Protein AF-A0A1D2N8X7-F1 (afdb_monomer_lite)

InterPro domains:
  IPR011989 Armadillo-like helical [G3DSA:1.25.10.10] (52-297)
  IPR016024 Armadillo-type fold [SSF48371] (52-279)
  IPR052607 Centrosomal protein 104 kDa-like [PTHR13371] (15-297)
  IPR059245 Centrosomal protein CEP104, TOG domain [PF21040] (41-251)

pLDDT: mean 81.41, std 21.24, range [28.88, 97.62]

Foldseek 3Di:
DDDDDDDDDDDDDDDDDDDDDDDDDDPDPPPVQCDDPVLCVLLVLLCVQVNSVLSSLCVDPDVVSVLVSLVVLLVCLVPDDPPDPPHDQLLSSLVNLLSSLLVQCPDPDPSSNLSSLVSVLCSLAVSCVVRVDDLVSSLVSCLSRVVSLLVQLLDPDPPSVVSSLVSLVSQCVHPSSLVSLNSLLVLLDFDDPPDDPSSLLSSLVSNLVCCVPPNADPDPSNNRHLLSLLNNLQSQCPHPDPSSNVSSLVSLLVSCLPPVPSNCVSDDDPVPDDPPPVSVVVSVVSSVVVVVVVVVVVVVVVVVVVVVVVPPPDDPDDDDDDD

Structure (mmCIF, N/CA/C/O backbone):
data_AF-A0A1D2N8X7-F1
#
_entry.id   AF-A0A1D2N8X7-F1
#
loop_
_atom_site.group_PDB
_atom_site.id
_atom_site.type_symbol
_atom_site.label_atom_id
_atom_site.label_alt_id
_atom_site.label_comp_id
_atom_site.label_asym_id
_atom_site.label_entity_id
_atom_site.label_seq_id
_atom_site.pdbx_PDB_ins_code
_atom_site.Cartn_x
_atom_site.Cartn_y
_atom_site.Cartn_z
_atom_site.occupancy
_atom_site.B_iso_or_equiv
_atom_site.auth_seq_id
_atom_site.auth_comp_id
_atom_site.auth_asym_id
_atom_site.auth_atom_id
_atom_site.pdbx_PDB_model_num
ATOM 1 N N . LYS A 1 1 ? 86.121 36.907 -21.418 1.00 36.47 1 LYS A N 1
ATOM 2 C CA . LYS A 1 1 ? 85.984 36.625 -22.871 1.00 36.47 1 LYS A CA 1
ATOM 3 C C . LYS A 1 1 ? 84.651 35.905 -23.095 1.00 36.47 1 LYS A C 1
ATOM 5 O O . LYS A 1 1 ? 84.422 34.929 -22.407 1.00 36.47 1 LYS A O 1
ATOM 10 N N . ARG A 1 2 ? 83.803 36.495 -23.962 1.00 34.28 2 ARG A N 1
ATOM 11 C CA . ARG A 1 2 ? 82.670 35.986 -24.789 1.00 34.28 2 ARG A CA 1
ATOM 12 C C . ARG A 1 2 ? 82.239 34.513 -24.601 1.00 34.28 2 ARG A C 1
ATOM 14 O O . ARG A 1 2 ? 83.113 33.668 -24.560 1.00 34.28 2 ARG A O 1
ATOM 21 N N . ARG A 1 3 ? 80.966 34.102 -24.672 1.00 32.84 3 ARG A N 1
ATOM 22 C CA . ARG A 1 3 ? 79.624 34.708 -24.863 1.00 32.84 3 ARG A CA 1
ATOM 23 C C . ARG A 1 3 ? 78.574 33.603 -24.530 1.00 32.84 3 ARG A C 1
ATOM 25 O O . ARG A 1 3 ? 78.971 32.444 -24.457 1.00 32.84 3 ARG A O 1
ATOM 32 N N . PRO A 1 4 ? 77.277 33.935 -24.373 1.00 52.44 4 PRO A N 1
ATOM 33 C CA . PRO A 1 4 ? 76.223 33.035 -23.883 1.00 52.44 4 PRO A CA 1
ATOM 34 C C . PRO A 1 4 ? 75.116 32.698 -24.924 1.00 52.44 4 PRO A C 1
ATOM 36 O O . PRO A 1 4 ? 75.177 33.152 -26.064 1.00 52.44 4 PRO A O 1
ATOM 39 N N . VAL A 1 5 ? 74.073 32.016 -24.413 1.00 39.69 5 VAL A N 1
ATOM 40 C CA . VAL A 1 5 ? 72.622 32.002 -24.758 1.00 39.69 5 VAL A CA 1
ATOM 41 C C . VAL A 1 5 ? 72.038 30.924 -25.714 1.00 39.69 5 VAL A C 1
ATOM 43 O O . VAL A 1 5 ? 72.467 30.760 -26.851 1.00 39.69 5 VAL A O 1
ATOM 46 N N . THR A 1 6 ? 70.920 30.337 -25.234 1.00 36.62 6 THR A N 1
ATOM 47 C CA . THR A 1 6 ? 69.566 30.144 -25.846 1.00 36.62 6 THR A CA 1
ATOM 48 C C . THR A 1 6 ? 69.054 28.736 -26.223 1.00 36.62 6 THR A C 1
ATOM 50 O O . THR A 1 6 ? 69.335 28.227 -27.295 1.00 36.62 6 THR A O 1
ATOM 53 N N . SER A 1 7 ? 68.229 28.183 -25.319 1.00 34.62 7 SER A N 1
ATOM 54 C CA . SER A 1 7 ? 66.763 27.954 -25.401 1.00 34.62 7 SER A CA 1
ATOM 55 C C . SER A 1 7 ? 66.071 27.003 -26.416 1.00 34.62 7 SER A C 1
ATOM 57 O O . SER A 1 7 ? 66.202 27.134 -27.625 1.00 34.62 7 SER A O 1
ATOM 59 N N . VAL A 1 8 ? 65.130 26.239 -25.824 1.00 38.72 8 VAL A N 1
ATOM 60 C CA . VAL A 1 8 ? 63.826 25.680 -26.282 1.00 38.72 8 VAL A CA 1
ATOM 61 C C . VAL A 1 8 ? 63.801 24.454 -27.214 1.00 38.72 8 VAL A C 1
ATOM 63 O O . VAL A 1 8 ? 64.040 24.542 -28.416 1.00 38.72 8 VAL A O 1
ATOM 66 N N . GLU A 1 9 ? 63.354 23.326 -26.644 1.00 34.94 9 GLU A N 1
ATOM 67 C CA . GLU A 1 9 ? 62.924 22.100 -27.330 1.00 34.94 9 GLU A CA 1
ATOM 68 C C . GLU A 1 9 ? 61.594 22.278 -28.079 1.00 34.94 9 GLU A C 1
ATOM 70 O O . GLU A 1 9 ? 60.643 22.887 -27.587 1.00 34.94 9 GLU A O 1
ATOM 75 N N . ARG A 1 10 ? 61.532 21.710 -29.289 1.00 32.41 10 ARG A N 1
ATOM 76 C CA . ARG A 1 10 ? 60.412 21.806 -30.229 1.00 32.41 10 ARG A CA 1
ATOM 77 C C . ARG A 1 10 ? 59.691 20.459 -30.351 1.00 32.41 10 ARG A C 1
ATOM 79 O O . ARG A 1 10 ? 60.308 19.437 -30.634 1.00 32.41 10 ARG A O 1
ATOM 86 N N . ILE A 1 11 ? 58.373 20.526 -30.190 1.00 33.47 11 ILE A N 1
ATOM 87 C CA . ILE A 1 11 ? 57.357 19.478 -30.362 1.00 33.47 11 ILE A CA 1
ATOM 88 C C . ILE A 1 11 ? 57.387 18.889 -31.789 1.00 33.47 11 ILE A C 1
ATOM 90 O O . ILE A 1 11 ? 57.562 19.628 -32.761 1.00 33.47 11 ILE A O 1
ATOM 94 N N . LYS A 1 12 ? 57.148 17.575 -31.920 1.00 33.81 12 LYS A N 1
ATOM 95 C CA . LYS A 1 12 ? 56.756 16.905 -33.174 1.00 33.81 12 LYS A CA 1
ATOM 96 C C . LYS A 1 12 ? 55.548 15.993 -32.931 1.00 33.81 12 LYS A C 1
ATOM 98 O O . LYS A 1 12 ? 55.640 15.043 -32.162 1.00 33.81 12 LYS A O 1
ATOM 103 N N . GLU A 1 13 ? 54.446 16.295 -33.608 1.00 36.16 13 GLU A N 1
ATOM 104 C CA . GLU A 1 13 ? 53.256 15.444 -33.757 1.00 36.16 13 GLU A CA 1
ATOM 105 C C . GLU A 1 13 ? 53.516 14.253 -34.698 1.00 36.16 13 GLU A C 1
ATOM 107 O O . GLU A 1 13 ? 54.402 14.330 -35.560 1.00 36.16 13 GLU A O 1
ATOM 112 N N . PRO A 1 14 ? 52.669 13.208 -34.634 1.00 32.53 14 PRO A N 1
ATOM 113 C CA . PRO A 1 14 ? 52.262 12.556 -35.875 1.00 32.53 14 PRO A CA 1
ATOM 114 C C . PRO A 1 14 ? 50.759 12.211 -35.973 1.00 32.53 14 PRO A C 1
ATOM 116 O O . PRO A 1 14 ? 50.218 11.474 -35.156 1.00 32.53 14 PRO A O 1
ATOM 119 N N . LYS A 1 15 ? 50.171 12.728 -37.062 1.00 30.12 15 LYS A N 1
ATOM 120 C CA . LYS A 1 15 ? 49.363 12.086 -38.126 1.00 30.12 15 LYS A CA 1
ATOM 121 C C . LYS A 1 15 ? 48.133 11.227 -37.786 1.00 30.12 15 LYS A C 1
ATOM 123 O O . LYS A 1 15 ? 48.230 10.143 -37.221 1.00 30.12 15 LYS A O 1
ATOM 128 N N . GLU A 1 16 ? 47.001 11.687 -38.323 1.00 32.28 16 GLU A N 1
ATOM 129 C CA . GLU A 1 16 ? 45.807 10.905 -38.662 1.00 32.28 16 GLU A CA 1
ATOM 130 C C . GLU A 1 16 ? 46.076 9.988 -39.867 1.00 32.28 16 GLU A C 1
ATOM 132 O O . GLU A 1 16 ? 46.632 10.460 -40.854 1.00 32.28 16 GLU A O 1
ATOM 137 N N . ASP A 1 17 ? 45.616 8.732 -39.819 1.00 30.72 17 ASP A N 1
ATOM 138 C CA . ASP A 1 17 ? 45.404 7.899 -41.011 1.00 30.72 17 ASP A CA 1
ATOM 139 C C . ASP A 1 17 ? 44.150 7.005 -40.861 1.00 30.72 17 ASP A C 1
ATOM 141 O O . ASP A 1 17 ? 44.048 6.140 -39.994 1.00 30.72 17 ASP A O 1
ATOM 145 N N . SER A 1 18 ? 43.191 7.299 -41.744 1.00 28.88 18 SER A N 1
ATOM 146 C CA . SER A 1 18 ? 42.217 6.460 -42.465 1.00 28.88 18 SER A CA 1
ATOM 147 C C . SER A 1 18 ? 41.545 5.226 -41.833 1.00 28.88 18 SER A C 1
ATOM 149 O O . SER A 1 18 ? 42.153 4.204 -41.525 1.00 28.88 18 SER A O 1
ATOM 151 N N . TYR A 1 19 ? 40.211 5.277 -41.883 1.00 32.69 19 TYR A N 1
ATOM 152 C CA . TYR A 1 19 ? 39.251 4.181 -41.775 1.00 32.69 19 TYR A CA 1
ATOM 153 C C . TYR A 1 19 ? 39.455 3.082 -42.831 1.00 32.69 19 TYR A C 1
ATOM 155 O O . TYR A 1 19 ? 39.440 3.347 -44.031 1.00 32.69 19 TYR A O 1
ATOM 163 N N . THR A 1 20 ? 39.489 1.819 -42.404 1.00 32.38 20 THR A N 1
ATOM 164 C CA . THR A 1 20 ? 39.030 0.678 -43.212 1.00 32.38 20 THR A CA 1
ATOM 165 C C . THR A 1 20 ? 38.480 -0.401 -42.273 1.00 32.38 20 THR A C 1
ATOM 167 O O . THR A 1 20 ? 39.142 -0.827 -41.335 1.00 32.38 20 THR A O 1
ATOM 170 N N . SER A 1 21 ? 37.240 -0.829 -42.500 1.00 38.56 21 SER A N 1
ATOM 171 C CA . SER A 1 21 ? 36.672 -2.088 -41.988 1.00 38.56 21 SER A CA 1
ATOM 172 C C . SER A 1 21 ? 36.348 -2.947 -43.213 1.00 38.56 21 SER A C 1
ATOM 174 O O . SER A 1 21 ? 35.935 -2.366 -44.221 1.00 38.56 21 SER A O 1
ATOM 176 N N . PRO A 1 22 ? 36.513 -4.286 -43.172 1.00 43.91 22 PRO A N 1
ATOM 177 C CA . PRO A 1 22 ? 35.433 -5.111 -42.619 1.00 43.91 22 PRO A CA 1
ATOM 178 C C . PRO A 1 22 ? 35.830 -6.447 -41.935 1.00 43.91 22 PRO A C 1
ATOM 180 O O . PRO A 1 22 ? 36.784 -7.122 -42.298 1.00 43.91 22 PRO A O 1
ATOM 183 N N . SER A 1 23 ? 34.957 -6.839 -40.994 1.00 37.81 23 SER A N 1
ATOM 184 C CA . SER A 1 23 ? 34.535 -8.203 -40.600 1.00 37.81 23 SER A CA 1
ATOM 185 C C . SER A 1 23 ? 35.539 -9.246 -40.069 1.00 37.81 23 SER A C 1
ATOM 187 O O . SER A 1 23 ? 36.182 -9.948 -40.839 1.00 37.81 23 SER A O 1
ATOM 189 N N . ALA A 1 24 ? 35.452 -9.512 -38.756 1.00 33.22 24 ALA A N 1
ATOM 190 C CA . ALA A 1 24 ? 35.328 -10.859 -38.171 1.00 33.22 24 ALA A CA 1
ATOM 191 C C . ALA A 1 24 ? 34.716 -10.759 -36.749 1.00 33.22 24 ALA A C 1
ATOM 193 O O . ALA A 1 24 ? 35.045 -9.819 -36.020 1.00 33.22 24 ALA A O 1
ATOM 194 N N . PRO A 1 25 ? 33.811 -11.668 -36.327 1.00 41.12 25 PRO A N 1
ATOM 195 C CA . PRO A 1 25 ? 33.197 -11.611 -35.004 1.00 41.12 25 PRO A CA 1
ATOM 196 C C . PRO A 1 25 ? 34.184 -12.124 -33.953 1.00 41.12 25 PRO A C 1
ATOM 198 O O . PRO A 1 25 ? 34.521 -13.306 -33.915 1.00 41.12 25 PRO A O 1
ATOM 201 N N . CYS A 1 26 ? 34.650 -11.227 -33.086 1.00 32.66 26 CYS A N 1
ATOM 202 C CA . CYS A 1 26 ? 35.526 -11.587 -31.980 1.00 32.66 26 CYS A CA 1
ATOM 203 C C . CYS A 1 26 ? 34.740 -12.399 -30.939 1.00 32.66 26 CYS A C 1
ATOM 205 O O . CYS A 1 26 ? 33.856 -11.877 -30.251 1.00 32.66 26 CYS A O 1
ATOM 207 N N . ALA A 1 27 ? 35.077 -13.683 -30.824 1.00 38.88 27 ALA A N 1
ATOM 208 C CA . ALA A 1 27 ? 34.695 -14.565 -29.730 1.00 38.88 27 ALA A CA 1
ATOM 209 C C . ALA A 1 27 ? 35.283 -14.022 -28.415 1.00 38.88 27 ALA A C 1
ATOM 211 O O . ALA A 1 27 ? 36.384 -14.378 -28.010 1.00 38.88 27 ALA A O 1
ATOM 212 N N . GLY A 1 28 ? 34.580 -13.077 -27.791 1.00 37.66 28 GLY A N 1
ATOM 213 C CA . GLY A 1 28 ? 35.109 -12.374 -26.623 1.00 37.66 28 GLY A CA 1
ATOM 214 C C . GLY A 1 28 ? 34.219 -11.280 -26.046 1.00 37.66 28 GLY A C 1
ATOM 215 O O . GLY A 1 28 ? 34.711 -10.435 -25.306 1.00 37.66 28 GLY A O 1
ATOM 216 N N . CYS A 1 29 ? 32.912 -11.259 -26.325 1.00 34.16 29 CYS A N 1
ATOM 217 C CA . CYS A 1 29 ? 32.003 -10.329 -25.649 1.00 34.16 29 CYS A CA 1
ATOM 218 C C . CYS A 1 29 ? 31.631 -10.813 -24.238 1.00 34.16 29 CYS A C 1
ATOM 220 O O . CYS A 1 29 ? 30.458 -10.835 -23.876 1.00 34.16 29 CYS A O 1
ATOM 222 N N . ILE A 1 30 ? 32.617 -11.155 -23.408 1.00 43.84 30 ILE A N 1
ATOM 223 C CA . ILE A 1 30 ? 32.421 -11.109 -21.959 1.00 43.84 30 ILE A CA 1
ATOM 224 C C . ILE A 1 30 ? 32.689 -9.659 -21.568 1.00 43.84 30 ILE A C 1
ATOM 226 O O . ILE A 1 30 ? 33.766 -9.306 -21.096 1.00 43.84 30 ILE A O 1
ATOM 230 N N . ARG A 1 31 ? 31.698 -8.782 -21.778 1.00 46.44 31 ARG A N 1
ATOM 231 C CA . ARG A 1 31 ? 31.634 -7.603 -20.911 1.00 46.44 31 ARG A CA 1
ATOM 232 C C . ARG A 1 31 ? 31.505 -8.173 -19.499 1.00 46.44 31 ARG A C 1
ATOM 234 O O . ARG A 1 31 ? 30.573 -8.956 -19.296 1.00 46.44 31 ARG A O 1
ATOM 241 N N . PRO A 1 32 ? 32.405 -7.869 -18.547 1.00 46.28 32 PRO A N 1
ATOM 242 C CA . PRO A 1 32 ? 32.180 -8.261 -17.169 1.00 46.28 32 PRO A CA 1
ATOM 243 C C . PRO A 1 32 ? 30.897 -7.556 -16.750 1.00 46.28 32 PRO A C 1
ATOM 245 O O . PRO A 1 32 ? 30.862 -6.342 -16.562 1.00 46.28 32 PRO A O 1
ATOM 248 N N . SER A 1 33 ? 29.799 -8.303 -16.740 1.00 54.25 33 SER A N 1
ATOM 249 C CA . SER A 1 33 ? 28.510 -7.737 -16.417 1.00 54.25 33 SER A CA 1
ATOM 250 C C . SER A 1 33 ? 28.585 -7.246 -14.983 1.00 54.25 33 SER A C 1
ATOM 252 O O . SER A 1 33 ? 28.761 -8.053 -14.071 1.00 54.25 33 SER A O 1
ATOM 254 N N . ASN A 1 34 ? 28.392 -5.945 -14.768 1.00 66.75 34 ASN A N 1
ATOM 255 C CA . ASN A 1 34 ? 28.325 -5.346 -13.428 1.00 66.75 34 ASN A CA 1
ATOM 256 C C . ASN A 1 34 ? 27.166 -5.916 -12.578 1.00 66.75 34 ASN A C 1
ATOM 258 O O . ASN A 1 34 ? 27.012 -5.584 -11.402 1.00 66.75 34 ASN A O 1
ATOM 262 N N . MET A 1 35 ? 26.331 -6.772 -13.171 1.00 79.31 35 MET A N 1
ATOM 263 C CA . MET A 1 35 ? 25.206 -7.448 -12.550 1.00 79.31 35 MET A CA 1
ATOM 264 C C . MET A 1 35 ? 25.523 -8.913 -12.248 1.00 79.31 35 MET A C 1
ATOM 266 O O . MET A 1 35 ? 25.945 -9.662 -13.124 1.00 79.31 35 MET A O 1
ATOM 270 N N . SER A 1 36 ? 25.222 -9.345 -11.019 1.00 86.25 36 SER A N 1
ATOM 271 C CA . SER A 1 36 ? 25.247 -10.768 -10.643 1.00 86.25 36 SER A CA 1
ATOM 272 C C . SER A 1 36 ? 24.318 -11.612 -11.526 1.00 86.25 36 SER A C 1
ATOM 274 O O . SER A 1 36 ? 23.283 -11.124 -11.986 1.00 86.25 36 SER A O 1
ATOM 276 N N . GLU A 1 37 ? 24.607 -12.904 -11.683 1.00 86.69 37 GLU A N 1
ATOM 277 C CA . GLU A 1 37 ? 23.778 -13.806 -12.493 1.00 86.69 37 GLU A CA 1
ATOM 278 C C . GLU A 1 37 ? 22.321 -13.875 -12.003 1.00 86.69 37 GLU A C 1
ATOM 280 O O . GLU A 1 37 ? 21.385 -13.806 -12.800 1.00 86.69 37 GLU A O 1
ATOM 285 N N . ARG A 1 38 ? 22.101 -13.898 -10.680 1.00 88.06 38 ARG A N 1
ATOM 286 C CA . ARG A 1 38 ? 20.754 -13.831 -10.085 1.00 88.06 38 ARG A CA 1
ATOM 287 C C . ARG A 1 38 ? 20.014 -12.554 -10.498 1.00 88.06 38 ARG A C 1
ATOM 289 O O . ARG A 1 38 ? 18.833 -12.607 -10.834 1.00 88.06 38 ARG A O 1
ATOM 296 N N . ALA A 1 39 ? 20.706 -11.415 -10.484 1.00 87.81 39 ALA A N 1
ATOM 297 C CA . ALA A 1 39 ? 20.145 -10.137 -10.913 1.00 87.81 39 ALA A CA 1
ATOM 298 C C . ALA A 1 39 ? 19.813 -10.132 -12.411 1.00 87.81 39 ALA A C 1
ATOM 300 O O . ALA A 1 39 ? 18.754 -9.643 -12.793 1.00 87.81 39 ALA A O 1
ATOM 301 N N . ARG A 1 40 ? 20.676 -10.725 -13.242 1.00 89.50 40 ARG A N 1
ATOM 302 C CA . ARG A 1 40 ? 20.457 -10.864 -14.686 1.00 89.50 40 ARG A CA 1
ATOM 303 C C . ARG A 1 40 ? 19.250 -11.750 -14.997 1.00 89.50 40 ARG A C 1
ATOM 305 O O . ARG A 1 40 ? 18.436 -11.374 -15.831 1.00 89.50 40 ARG A O 1
ATOM 312 N N . ARG A 1 41 ? 19.076 -12.869 -14.281 1.00 91.50 41 ARG A N 1
ATOM 313 C CA . ARG A 1 41 ? 17.891 -13.737 -14.416 1.00 91.50 41 ARG A CA 1
ATOM 314 C C . ARG A 1 41 ? 16.601 -13.010 -14.028 1.00 91.50 41 ARG A C 1
ATOM 316 O O . ARG A 1 41 ? 15.633 -13.062 -14.776 1.00 91.50 41 ARG A O 1
ATOM 323 N N . TYR A 1 42 ? 16.598 -12.286 -12.905 1.00 90.75 42 TYR A N 1
ATOM 324 C CA . TYR A 1 42 ? 15.447 -11.466 -12.498 1.00 90.75 42 TYR A CA 1
ATOM 325 C C . TYR A 1 42 ? 15.128 -10.371 -13.529 1.00 90.75 42 TYR A C 1
ATOM 327 O O . TYR A 1 42 ? 13.969 -10.110 -13.840 1.00 90.75 42 TYR A O 1
ATOM 335 N N . ALA A 1 43 ? 16.165 -9.742 -14.083 1.00 93.38 43 ALA A N 1
ATOM 336 C CA . ALA A 1 43 ? 16.033 -8.655 -15.037 1.00 93.38 43 ALA A CA 1
ATOM 337 C C . ALA A 1 43 ? 15.937 -9.114 -16.501 1.00 93.38 43 ALA A C 1
ATOM 339 O O . ALA A 1 43 ? 16.027 -8.268 -17.382 1.00 93.38 43 ALA A O 1
ATOM 340 N N . ALA A 1 44 ? 15.722 -10.403 -16.790 1.00 94.94 44 ALA A N 1
ATOM 341 C CA . ALA A 1 44 ? 15.713 -10.915 -18.162 1.00 94.94 44 ALA A CA 1
ATOM 342 C C . ALA A 1 44 ? 14.708 -10.173 -19.064 1.00 94.94 44 ALA A C 1
ATOM 344 O O . ALA A 1 44 ? 15.064 -9.729 -20.152 1.00 94.94 44 ALA A O 1
ATOM 345 N N . LEU A 1 45 ? 13.476 -9.964 -18.584 1.00 95.25 45 LEU A N 1
ATOM 346 C CA . LEU A 1 45 ? 12.465 -9.193 -19.312 1.00 95.25 45 LEU A CA 1
ATOM 347 C C . LEU A 1 45 ? 12.839 -7.696 -19.426 1.00 95.25 45 LEU A C 1
ATOM 349 O O . LEU A 1 45 ? 12.823 -7.180 -20.542 1.00 95.25 45 LEU A O 1
ATOM 353 N N . PRO A 1 46 ? 13.212 -6.986 -18.340 1.00 95.94 46 PRO A N 1
ATOM 354 C CA . PRO A 1 46 ? 13.736 -5.624 -18.443 1.00 95.94 46 PRO A CA 1
ATOM 355 C C . PRO A 1 46 ? 14.903 -5.447 -19.416 1.00 95.94 46 PRO A C 1
ATOM 357 O O . PRO A 1 46 ? 14.927 -4.458 -20.139 1.00 95.94 46 PRO A O 1
ATOM 360 N N . ILE A 1 47 ? 15.840 -6.397 -19.464 1.00 94.88 47 ILE A N 1
ATOM 361 C CA . ILE A 1 47 ? 16.990 -6.370 -20.377 1.00 94.88 47 ILE A CA 1
ATOM 362 C C . ILE A 1 47 ? 16.514 -6.476 -21.826 1.00 94.88 47 ILE A C 1
ATOM 364 O O . ILE A 1 47 ? 16.974 -5.718 -22.671 1.00 94.88 47 ILE A O 1
ATOM 368 N N . GLN A 1 48 ? 15.554 -7.358 -22.113 1.00 94.00 48 GLN A N 1
ATOM 369 C CA . GLN A 1 48 ? 14.991 -7.485 -23.459 1.00 94.00 48 GLN A CA 1
ATOM 370 C C . GLN A 1 48 ? 14.273 -6.212 -23.931 1.00 94.00 48 GLN A C 1
ATOM 372 O O . GLN A 1 48 ? 14.309 -5.913 -25.118 1.00 94.00 48 GLN A O 1
ATOM 377 N N . VAL A 1 49 ? 13.617 -5.481 -23.023 1.00 94.25 49 VAL A N 1
ATOM 378 C CA . VAL A 1 49 ? 12.802 -4.301 -23.367 1.00 94.25 49 VAL A CA 1
ATOM 379 C C . VAL A 1 49 ? 13.620 -3.005 -23.387 1.00 94.25 49 VAL A C 1
ATOM 381 O O . VAL A 1 49 ? 13.467 -2.191 -24.293 1.00 94.25 49 VAL A O 1
ATOM 384 N N . PHE A 1 50 ? 14.468 -2.784 -22.381 1.00 93.69 50 PHE A N 1
ATOM 385 C CA . PHE A 1 50 ? 15.194 -1.521 -22.178 1.00 93.69 50 PHE A CA 1
ATOM 386 C C . PHE A 1 50 ? 16.693 -1.615 -22.494 1.00 93.69 50 PHE A C 1
ATOM 388 O O . PHE A 1 50 ? 17.389 -0.599 -22.479 1.00 93.69 50 PHE A O 1
ATOM 395 N N . GLY A 1 51 ? 17.195 -2.818 -22.783 1.00 93.06 51 GLY A N 1
ATOM 396 C CA . GLY A 1 51 ? 18.607 -3.088 -23.033 1.00 93.06 51 GLY A CA 1
ATOM 397 C C . GLY A 1 51 ? 19.449 -3.189 -21.758 1.00 93.06 51 GLY A C 1
ATOM 398 O O . GLY A 1 51 ? 19.094 -2.672 -20.695 1.00 93.06 51 GLY A O 1
ATOM 399 N N . ASP A 1 52 ? 20.614 -3.832 -21.874 1.00 92.25 52 ASP A N 1
ATOM 400 C CA . ASP A 1 52 ? 21.541 -4.007 -20.750 1.00 92.25 52 ASP A CA 1
ATOM 401 C C . ASP A 1 52 ? 22.000 -2.665 -20.161 1.00 92.25 52 ASP A C 1
ATOM 403 O O . ASP A 1 52 ? 22.055 -2.524 -18.946 1.00 92.25 52 ASP A O 1
ATOM 407 N N . ALA A 1 53 ? 22.269 -1.650 -20.990 1.00 91.75 53 ALA A N 1
ATOM 408 C CA . ALA A 1 53 ? 22.861 -0.392 -20.529 1.00 91.75 53 ALA A CA 1
ATOM 409 C C . ALA A 1 53 ? 22.002 0.348 -19.486 1.00 91.75 53 ALA A C 1
ATOM 411 O O . ALA A 1 53 ? 22.535 0.866 -18.505 1.00 91.75 53 ALA A O 1
ATOM 412 N N . LEU A 1 54 ? 20.677 0.400 -19.670 1.00 94.12 54 LEU A N 1
ATOM 413 C CA . LEU A 1 54 ? 19.775 1.036 -18.704 1.00 94.12 54 LEU A CA 1
ATOM 414 C C . LEU A 1 54 ? 19.632 0.178 -17.448 1.00 94.12 54 LEU A C 1
ATOM 416 O O . LEU A 1 54 ? 19.684 0.690 -16.327 1.00 94.12 54 LEU A O 1
ATOM 420 N N . VAL A 1 55 ? 19.461 -1.132 -17.627 1.00 94.94 55 VAL A N 1
ATOM 421 C CA . VAL A 1 55 ? 19.267 -2.054 -16.507 1.00 94.94 55 VAL A CA 1
ATOM 422 C C . VAL A 1 55 ? 20.521 -2.103 -15.632 1.00 94.94 55 VAL A C 1
ATOM 424 O O . VAL A 1 55 ? 20.416 -2.008 -14.415 1.00 94.94 55 VAL A O 1
ATOM 427 N N . GLU A 1 56 ? 21.719 -2.137 -16.207 1.00 93.12 56 GLU A N 1
ATOM 428 C CA . GLU A 1 56 ? 22.969 -2.124 -15.443 1.00 93.12 56 GLU A CA 1
ATOM 429 C C . GLU A 1 56 ? 23.109 -0.863 -14.578 1.00 93.12 56 GLU A C 1
ATOM 431 O O . GLU A 1 56 ? 23.534 -0.966 -13.423 1.00 93.12 56 GLU A O 1
ATOM 436 N N . LYS A 1 57 ? 22.666 0.307 -15.067 1.00 92.94 57 LYS A N 1
ATOM 437 C CA . LYS A 1 57 ? 22.624 1.539 -14.257 1.00 92.94 57 LYS A CA 1
ATOM 438 C C . LYS A 1 57 ? 21.727 1.382 -13.028 1.00 92.94 57 LYS A C 1
ATOM 440 O O . LYS A 1 57 ? 22.140 1.708 -11.917 1.00 92.94 57 LYS A O 1
ATOM 445 N N . MET A 1 58 ? 20.533 0.818 -13.212 1.00 92.75 58 MET A N 1
ATOM 446 C CA . MET A 1 58 ? 19.539 0.579 -12.152 1.00 92.75 58 MET A CA 1
ATOM 447 C C . MET A 1 58 ? 19.996 -0.444 -11.099 1.00 92.75 58 MET A C 1
ATOM 449 O O . MET A 1 58 ? 19.507 -0.447 -9.969 1.00 92.75 58 MET A O 1
ATOM 453 N N . PHE A 1 59 ? 20.932 -1.323 -11.458 1.00 92.00 59 PHE A N 1
ATOM 454 C CA . PHE A 1 59 ? 21.508 -2.327 -10.561 1.00 92.00 59 PHE A CA 1
ATOM 455 C C . PHE A 1 59 ? 22.846 -1.900 -9.945 1.00 92.00 59 PHE A C 1
ATOM 457 O O . PHE A 1 59 ? 23.400 -2.640 -9.127 1.00 92.00 59 PHE A O 1
ATOM 464 N N . SER A 1 60 ? 23.350 -0.714 -10.295 1.00 91.88 60 SER A N 1
ATOM 465 C CA . SER A 1 60 ? 24.606 -0.185 -9.775 1.00 91.88 60 SER A CA 1
ATOM 466 C C . SER A 1 60 ? 24.569 0.011 -8.257 1.00 91.88 60 SER A C 1
ATOM 468 O O . SER A 1 60 ? 23.542 0.333 -7.657 1.00 91.88 60 SER A O 1
ATOM 470 N N . LYS A 1 61 ? 25.731 -0.138 -7.616 1.00 90.50 61 LYS A N 1
ATOM 471 C CA . LYS A 1 61 ? 25.901 0.201 -6.196 1.00 90.50 61 LYS A CA 1
ATOM 472 C C . LYS A 1 61 ? 25.890 1.716 -5.967 1.00 90.50 61 LYS A C 1
ATOM 474 O O . LYS A 1 61 ? 25.512 2.162 -4.889 1.00 90.50 61 LYS A O 1
ATOM 479 N N . ASN A 1 62 ? 26.273 2.502 -6.975 1.00 93.44 62 ASN A N 1
ATOM 480 C CA . ASN A 1 62 ? 26.299 3.958 -6.891 1.00 93.44 62 ASN A CA 1
ATOM 481 C C . ASN A 1 62 ? 24.880 4.530 -7.057 1.00 93.44 62 ASN A C 1
ATOM 483 O O . ASN A 1 62 ? 24.228 4.305 -8.078 1.00 93.44 62 ASN A O 1
ATOM 487 N N . PHE A 1 63 ? 24.406 5.280 -6.059 1.00 93.44 63 PHE A N 1
ATOM 488 C CA . PHE A 1 63 ? 23.060 5.855 -6.065 1.00 93.44 63 PHE A CA 1
ATOM 489 C C . PHE A 1 63 ? 22.853 6.882 -7.184 1.00 93.44 63 PHE A C 1
ATOM 491 O O . PHE A 1 63 ? 21.794 6.869 -7.798 1.00 93.44 63 PHE A O 1
ATOM 498 N N . ALA A 1 64 ? 23.863 7.690 -7.523 1.00 95.19 64 ALA A N 1
ATOM 499 C CA . ALA A 1 64 ? 23.754 8.683 -8.593 1.00 95.19 64 ALA A CA 1
ATOM 500 C C . ALA A 1 64 ? 23.539 8.017 -9.964 1.00 95.19 64 ALA A C 1
ATOM 502 O O . ALA A 1 64 ? 22.737 8.475 -10.773 1.00 95.19 64 ALA A O 1
ATOM 503 N N . VAL A 1 65 ? 24.196 6.875 -10.198 1.00 94.94 65 VAL A N 1
ATOM 504 C CA . VAL A 1 65 ? 24.011 6.079 -11.423 1.00 94.94 65 VAL A CA 1
ATOM 505 C C . VAL A 1 65 ? 22.620 5.439 -11.459 1.00 94.94 65 VAL A C 1
ATOM 507 O O . VAL A 1 65 ? 21.992 5.399 -12.517 1.00 94.94 65 VAL A O 1
ATOM 510 N N . LYS A 1 66 ? 22.105 4.978 -10.310 1.00 94.81 66 LYS A N 1
ATOM 511 C CA . LYS A 1 66 ? 20.725 4.478 -10.206 1.00 94.81 66 LYS A CA 1
ATOM 512 C C . LYS A 1 66 ? 19.699 5.572 -10.484 1.00 94.81 66 LYS A C 1
ATOM 514 O O . LYS A 1 66 ? 18.727 5.315 -11.187 1.00 94.81 66 LYS A O 1
ATOM 519 N N . GLU A 1 67 ? 19.911 6.781 -9.967 1.00 96.12 67 GLU A N 1
ATOM 520 C CA . GLU A 1 67 ? 19.039 7.924 -10.252 1.00 96.12 67 GLU A CA 1
ATOM 521 C C . GLU A 1 67 ? 19.031 8.278 -11.734 1.00 96.12 67 GLU A C 1
ATOM 523 O O . GLU A 1 67 ? 17.958 8.469 -12.299 1.00 96.12 67 GLU A O 1
ATOM 528 N N . ASP A 1 68 ? 20.198 8.320 -12.380 1.00 95.88 68 ASP A N 1
ATOM 529 C CA . ASP A 1 68 ? 20.284 8.537 -13.825 1.00 95.88 68 ASP A CA 1
ATOM 530 C C . ASP A 1 68 ? 19.529 7.445 -14.600 1.00 95.88 68 ASP A C 1
ATOM 532 O O . ASP A 1 68 ? 18.737 7.745 -15.494 1.00 95.88 68 ASP A O 1
ATOM 536 N N . GLY A 1 69 ? 19.682 6.177 -14.199 1.00 95.75 69 GLY A N 1
ATOM 537 C CA . GLY A 1 69 ? 18.917 5.055 -14.749 1.00 95.75 69 GLY A CA 1
ATOM 538 C C . GLY A 1 69 ? 17.400 5.224 -14.595 1.00 95.75 69 GLY A C 1
ATOM 539 O O . GLY A 1 69 ? 16.659 5.014 -15.556 1.00 95.75 69 GLY A O 1
ATOM 540 N N . LEU A 1 70 ? 16.935 5.665 -13.422 1.00 97.00 70 LEU A N 1
ATOM 541 C CA . LEU A 1 70 ? 15.521 5.941 -13.153 1.00 97.00 70 LEU A CA 1
ATOM 542 C C . LEU A 1 70 ? 14.994 7.115 -13.987 1.00 97.00 70 LEU A C 1
ATOM 544 O O . LEU A 1 70 ? 13.903 7.018 -14.545 1.00 97.00 70 LEU A O 1
ATOM 548 N N . ARG A 1 71 ? 15.764 8.204 -14.120 1.00 97.25 71 ARG A N 1
ATOM 549 C CA . ARG A 1 71 ? 15.399 9.346 -14.979 1.00 97.25 71 ARG A CA 1
ATOM 550 C C . ARG A 1 71 ? 15.317 8.923 -16.442 1.00 97.25 71 ARG A C 1
ATOM 552 O O . ARG A 1 71 ? 14.375 9.308 -17.132 1.00 97.25 71 ARG A O 1
ATOM 559 N N . CYS A 1 72 ? 16.257 8.094 -16.899 1.00 96.19 72 CYS A N 1
ATOM 560 C CA . CYS A 1 72 ? 16.225 7.509 -18.236 1.00 96.19 72 CYS A CA 1
ATOM 561 C C . CYS A 1 72 ? 14.968 6.653 -18.436 1.00 96.19 72 CYS A C 1
ATOM 563 O O . CYS A 1 72 ? 14.275 6.829 -19.434 1.00 96.19 72 CYS A O 1
ATOM 565 N N . LEU A 1 73 ? 14.630 5.782 -17.478 1.00 97.00 73 LEU A N 1
ATOM 566 C CA . LEU A 1 73 ? 13.417 4.961 -17.532 1.00 97.00 73 LEU A CA 1
ATOM 567 C C . LEU A 1 73 ? 12.155 5.831 -17.596 1.00 97.00 73 LEU A C 1
ATOM 569 O O . LEU A 1 73 ? 11.309 5.618 -18.460 1.00 97.00 73 LEU A O 1
ATOM 573 N N . HIS A 1 74 ? 12.043 6.832 -16.722 1.00 96.62 74 HIS A N 1
ATOM 574 C CA . HIS A 1 74 ? 10.905 7.750 -16.701 1.00 96.62 74 HIS A CA 1
ATOM 575 C C . HIS A 1 74 ? 10.744 8.495 -18.032 1.00 96.62 74 HIS A C 1
ATOM 577 O O . HIS A 1 74 ? 9.639 8.581 -18.573 1.00 96.62 74 HIS A O 1
ATOM 583 N N . LYS A 1 75 ? 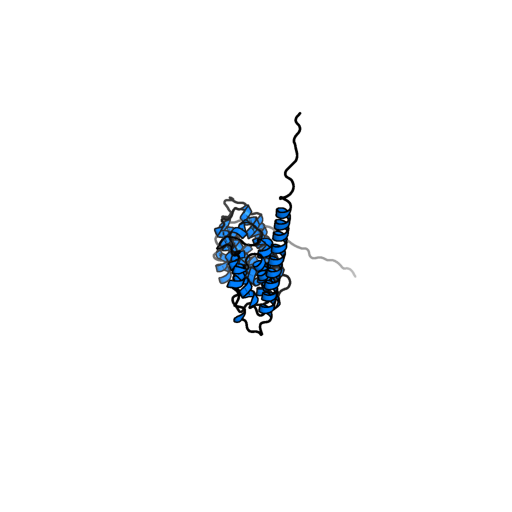11.854 8.976 -18.601 1.00 96.06 75 LYS A N 1
ATOM 584 C CA . LYS A 1 75 ? 11.867 9.619 -19.916 1.00 96.06 75 LYS A CA 1
ATOM 585 C C . LYS A 1 75 ? 11.430 8.656 -21.022 1.00 96.06 75 LYS A C 1
ATOM 587 O O . LYS A 1 75 ? 10.557 9.006 -21.804 1.00 96.06 75 LYS A O 1
ATOM 592 N N . MET A 1 76 ? 11.956 7.430 -21.049 1.00 94.31 76 MET A N 1
ATOM 593 C CA . MET A 1 76 ? 11.553 6.414 -22.031 1.00 94.31 76 MET A CA 1
ATOM 594 C C . MET A 1 76 ? 10.060 6.075 -21.948 1.00 94.31 76 MET A C 1
ATOM 596 O O . MET A 1 76 ? 9.415 5.923 -22.982 1.00 94.31 76 MET A O 1
ATOM 600 N N . LEU A 1 77 ? 9.498 5.982 -20.738 1.00 95.25 77 LEU A N 1
ATOM 601 C CA . LEU A 1 77 ? 8.060 5.774 -20.541 1.00 95.25 77 LEU A CA 1
ATOM 602 C C . LEU A 1 77 ? 7.238 6.978 -21.022 1.00 95.25 77 LEU A C 1
ATOM 604 O O . LEU A 1 77 ? 6.173 6.795 -21.609 1.00 95.25 77 LEU A O 1
ATOM 608 N N . SER A 1 78 ? 7.742 8.194 -20.813 1.00 94.19 78 SER A N 1
ATOM 609 C CA . SER A 1 78 ? 7.080 9.436 -21.232 1.00 94.19 78 SER A CA 1
ATOM 610 C C . SER A 1 78 ? 7.069 9.620 -22.749 1.00 94.19 78 SER A C 1
ATOM 612 O O . SER A 1 78 ? 6.031 9.952 -23.337 1.00 94.19 78 SER A O 1
ATOM 614 N N . ASP A 1 79 ? 8.205 9.329 -23.383 1.00 92.31 79 ASP A N 1
ATOM 615 C CA . ASP A 1 79 ? 8.431 9.455 -24.823 1.00 92.31 79 ASP A CA 1
ATOM 616 C C . ASP A 1 79 ? 7.841 8.278 -25.621 1.00 92.31 79 ASP A C 1
ATOM 618 O O . ASP A 1 79 ? 7.773 8.338 -26.852 1.00 92.31 79 ASP A O 1
ATOM 622 N N . TYR A 1 80 ? 7.378 7.217 -24.947 1.00 92.38 80 TYR A N 1
ATOM 623 C CA . TYR A 1 80 ? 6.801 6.043 -25.594 1.00 92.38 80 TYR A CA 1
ATOM 624 C C . TYR A 1 80 ? 5.577 6.405 -26.455 1.00 92.38 80 TYR A C 1
ATOM 626 O O . TYR A 1 80 ? 4.623 7.064 -26.015 1.00 92.38 80 TYR A O 1
ATOM 634 N N . LYS A 1 81 ? 5.596 5.929 -27.706 1.00 87.69 81 LYS A N 1
ATOM 635 C CA . LYS A 1 81 ? 4.528 6.094 -28.697 1.00 87.69 81 LYS A CA 1
ATOM 636 C C . LYS A 1 81 ? 4.046 4.724 -29.154 1.00 87.69 81 LYS A C 1
ATOM 638 O O . LYS A 1 81 ? 4.830 3.877 -29.568 1.00 87.69 81 LYS A O 1
ATOM 643 N N . ARG A 1 82 ? 2.732 4.511 -29.090 1.00 81.31 82 ARG A N 1
ATOM 644 C CA . ARG A 1 82 ? 2.112 3.243 -29.486 1.00 81.31 82 ARG A CA 1
ATOM 645 C C . ARG A 1 82 ? 2.215 3.058 -31.004 1.00 81.31 82 ARG A C 1
ATOM 647 O O . ARG A 1 82 ? 1.833 3.957 -31.743 1.00 81.31 82 ARG A O 1
ATOM 654 N N . GLY A 1 83 ? 2.640 1.875 -31.448 1.00 71.75 83 GLY A N 1
ATOM 655 C CA . GLY A 1 83 ? 2.603 1.479 -32.862 1.00 71.75 83 GLY A CA 1
ATOM 656 C C . GLY A 1 83 ? 3.898 1.701 -33.643 1.00 71.75 83 GLY A C 1
ATOM 657 O O . GLY A 1 83 ? 3.928 1.415 -34.838 1.00 71.75 83 GLY A O 1
ATOM 658 N N . ASP A 1 84 ? 4.974 2.156 -32.996 1.00 79.38 84 ASP A N 1
ATOM 659 C CA . ASP A 1 84 ? 6.295 2.122 -33.620 1.00 79.38 84 AS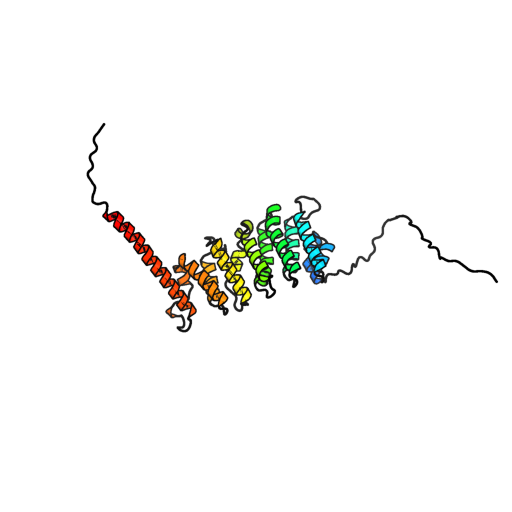P A CA 1
ATOM 660 C C . ASP A 1 84 ? 6.771 0.663 -33.726 1.00 79.38 84 ASP A C 1
ATOM 662 O O . ASP A 1 84 ? 6.815 -0.058 -32.725 1.00 79.38 84 ASP A O 1
ATOM 666 N N . LYS A 1 85 ? 7.125 0.223 -34.942 1.00 66.75 85 LYS A N 1
ATOM 667 C CA . LYS A 1 85 ? 7.514 -1.167 -35.257 1.00 66.75 85 LYS A CA 1
ATOM 668 C C . LYS A 1 85 ? 8.729 -1.642 -34.460 1.00 66.75 85 LYS A C 1
ATOM 670 O O . LYS A 1 85 ? 8.931 -2.843 -34.324 1.00 66.75 85 LYS A O 1
ATOM 675 N N . LYS A 1 86 ? 9.546 -0.712 -33.960 1.00 74.88 86 LYS A N 1
ATOM 676 C CA . LYS A 1 86 ? 10.730 -1.012 -33.144 1.00 74.88 86 LYS A CA 1
ATOM 677 C C . LYS A 1 86 ? 10.422 -1.173 -31.658 1.00 74.88 86 LYS A C 1
ATOM 679 O O . LYS A 1 86 ? 11.301 -1.583 -30.907 1.00 74.88 86 LYS A O 1
ATOM 684 N N . THR A 1 87 ? 9.214 -0.819 -31.225 1.00 82.75 87 THR A N 1
ATOM 685 C CA . THR A 1 87 ? 8.871 -0.760 -29.805 1.00 82.75 87 THR A CA 1
ATOM 686 C C . THR A 1 87 ? 7.985 -1.923 -29.393 1.00 82.75 87 THR A C 1
ATOM 688 O O . THR A 1 87 ? 7.029 -2.285 -30.079 1.00 82.75 87 THR A O 1
ATOM 691 N N . ASP A 1 88 ? 8.312 -2.508 -28.245 1.00 89.44 88 ASP A N 1
ATOM 692 C CA . ASP A 1 88 ? 7.528 -3.576 -27.642 1.00 89.44 88 ASP A CA 1
ATOM 693 C C . ASP A 1 88 ? 6.092 -3.114 -27.297 1.00 89.44 88 ASP A C 1
ATOM 695 O O . ASP A 1 88 ? 5.824 -1.916 -27.126 1.00 89.44 88 ASP A O 1
ATOM 699 N N . PRO A 1 89 ? 5.136 -4.053 -27.167 1.00 92.19 89 PRO A N 1
ATOM 700 C CA . PRO A 1 89 ? 3.764 -3.711 -26.816 1.00 92.19 89 PRO A CA 1
ATOM 701 C C . PRO A 1 89 ? 3.681 -3.087 -25.409 1.00 92.19 89 PRO A C 1
ATOM 703 O O . PRO A 1 89 ? 4.445 -3.479 -24.517 1.00 92.19 89 PRO A O 1
ATOM 706 N N . PRO A 1 90 ? 2.705 -2.188 -25.152 1.00 93.31 90 PRO A N 1
ATOM 707 C CA . PRO A 1 90 ? 2.609 -1.452 -23.889 1.00 93.31 90 PRO A CA 1
ATOM 708 C C . PRO A 1 90 ? 2.574 -2.359 -22.654 1.00 93.31 90 PRO A C 1
ATOM 710 O O . PRO A 1 90 ? 3.207 -2.051 -21.650 1.00 93.31 90 PRO A O 1
ATOM 713 N N . SER A 1 91 ? 1.892 -3.507 -22.731 1.00 94.38 91 SER A N 1
ATOM 714 C CA . SER A 1 91 ? 1.806 -4.465 -21.620 1.00 94.38 91 SER A CA 1
ATOM 715 C C . SER A 1 91 ? 3.166 -5.069 -21.265 1.00 94.38 91 SER A C 1
ATOM 717 O O . SER A 1 91 ? 3.486 -5.238 -20.091 1.00 94.38 91 SER A O 1
ATOM 719 N N . LYS A 1 92 ? 4.005 -5.364 -22.267 1.00 94.50 92 LYS A N 1
ATOM 720 C CA . LYS A 1 92 ? 5.351 -5.906 -22.041 1.00 94.50 92 LYS A CA 1
ATOM 721 C C . LYS A 1 92 ? 6.258 -4.850 -21.408 1.00 94.50 92 LYS A C 1
ATOM 723 O O . LYS A 1 92 ? 6.971 -5.163 -20.456 1.00 94.50 92 LYS A O 1
ATOM 728 N N . ILE A 1 93 ? 6.156 -3.602 -21.868 1.00 95.38 93 ILE A N 1
ATOM 729 C CA . ILE A 1 93 ? 6.868 -2.453 -21.288 1.00 95.38 93 ILE A CA 1
ATOM 730 C C . ILE A 1 93 ? 6.436 -2.218 -19.842 1.00 95.38 93 ILE A C 1
ATOM 732 O O . ILE A 1 93 ? 7.286 -2.091 -18.964 1.00 95.38 93 ILE A O 1
ATOM 736 N N . PHE A 1 94 ? 5.132 -2.233 -19.573 1.00 96.38 94 PHE A N 1
ATOM 737 C CA . PHE A 1 94 ? 4.585 -2.070 -18.231 1.00 96.38 94 PHE A CA 1
ATOM 738 C C . PHE A 1 94 ? 5.091 -3.148 -17.268 1.00 96.38 94 PHE A C 1
ATOM 740 O O . PHE A 1 94 ? 5.571 -2.829 -16.179 1.00 96.38 94 PHE A O 1
ATOM 747 N N . ARG A 1 95 ? 5.056 -4.423 -17.680 1.00 95.81 95 ARG A N 1
ATOM 748 C CA . ARG A 1 95 ? 5.591 -5.542 -16.887 1.00 95.81 95 ARG A CA 1
ATOM 749 C C . ARG A 1 95 ? 7.084 -5.374 -16.610 1.00 95.81 95 ARG A C 1
ATOM 751 O O . ARG A 1 95 ? 7.513 -5.544 -15.471 1.00 95.81 95 ARG A O 1
ATOM 758 N N . ALA A 1 96 ? 7.866 -5.023 -17.630 1.00 96.19 96 ALA A N 1
ATOM 759 C CA . ALA A 1 96 ? 9.302 -4.801 -17.506 1.00 96.19 96 ALA A CA 1
ATOM 760 C C . ALA A 1 96 ? 9.626 -3.642 -16.548 1.00 96.19 96 ALA A C 1
ATOM 762 O O . ALA A 1 96 ? 10.434 -3.802 -15.634 1.00 96.19 96 ALA A O 1
ATOM 763 N N . ALA A 1 97 ? 8.961 -2.495 -16.710 1.00 96.69 97 ALA A N 1
ATOM 764 C CA . ALA A 1 97 ? 9.141 -1.333 -15.845 1.00 96.69 97 ALA A CA 1
ATOM 765 C C . ALA A 1 97 ? 8.730 -1.648 -14.399 1.00 96.69 97 ALA A C 1
ATOM 767 O O . ALA A 1 97 ? 9.474 -1.343 -13.470 1.00 96.69 97 ALA A O 1
ATOM 768 N N . SER A 1 98 ? 7.608 -2.347 -14.209 1.00 96.00 98 SER A N 1
ATOM 769 C CA . SER A 1 98 ? 7.131 -2.763 -12.885 1.00 96.00 98 SER A CA 1
ATOM 770 C C . SER A 1 98 ? 8.152 -3.633 -12.143 1.00 96.00 98 SER A C 1
ATOM 772 O O . SER A 1 98 ? 8.345 -3.449 -10.946 1.00 96.00 98 SER A O 1
ATOM 774 N N . LEU A 1 99 ? 8.855 -4.541 -12.835 1.00 95.44 99 LEU A N 1
ATOM 775 C CA . LEU A 1 99 ? 9.905 -5.374 -12.228 1.00 95.44 99 LEU A CA 1
ATOM 776 C C . LEU A 1 99 ? 11.119 -4.559 -11.767 1.00 95.44 99 LEU A C 1
ATOM 778 O O . LEU A 1 99 ? 11.686 -4.851 -10.708 1.00 95.44 99 LEU A O 1
ATOM 782 N N . LEU A 1 100 ? 11.523 -3.552 -12.548 1.00 95.56 100 LEU A N 1
ATOM 783 C CA . LEU A 1 100 ? 12.609 -2.645 -12.170 1.00 95.56 100 LEU A CA 1
ATOM 784 C C . LEU A 1 100 ? 12.213 -1.797 -10.960 1.00 95.56 100 LEU A C 1
ATOM 786 O O . LEU A 1 100 ? 12.966 -1.737 -9.989 1.00 95.56 100 LEU A O 1
ATOM 790 N N . LEU A 1 101 ? 11.015 -1.209 -10.988 1.00 96.44 101 LEU A N 1
ATOM 791 C CA . LEU A 1 101 ? 10.510 -0.368 -9.905 1.00 96.44 101 LEU A CA 1
ATOM 792 C C . LEU A 1 101 ? 10.301 -1.168 -8.616 1.00 96.44 101 LEU A C 1
ATOM 794 O O . LEU A 1 101 ? 10.719 -0.718 -7.556 1.00 96.44 101 LEU A O 1
ATOM 798 N N . GLN A 1 102 ? 9.760 -2.390 -8.687 1.00 95.25 102 GLN A N 1
ATOM 799 C CA . GLN A 1 102 ? 9.619 -3.266 -7.516 1.00 95.25 102 GLN A CA 1
ATOM 800 C C . GLN A 1 102 ? 10.956 -3.464 -6.787 1.00 95.25 102 GLN A C 1
ATOM 802 O O . GLN A 1 102 ? 11.012 -3.515 -5.557 1.00 95.25 102 GLN A O 1
ATOM 807 N N . ARG A 1 103 ? 12.056 -3.551 -7.541 1.00 93.19 103 ARG A N 1
ATOM 808 C CA . ARG A 1 103 ? 13.394 -3.648 -6.964 1.00 93.19 103 ARG A CA 1
ATOM 809 C C . ARG A 1 103 ? 13.853 -2.321 -6.361 1.00 93.19 103 ARG A C 1
ATOM 811 O O . ARG A 1 103 ? 14.369 -2.334 -5.246 1.00 93.19 103 ARG A O 1
ATOM 818 N N . THR A 1 104 ? 13.703 -1.203 -7.069 1.00 94.38 104 THR A N 1
ATOM 819 C CA . THR A 1 104 ? 14.209 0.098 -6.596 1.00 94.38 104 THR A CA 1
ATOM 820 C C . THR A 1 104 ? 13.373 0.711 -5.471 1.00 94.38 104 THR A C 1
ATOM 822 O O . THR A 1 104 ? 13.892 1.527 -4.718 1.00 94.38 104 THR A O 1
ATOM 825 N N . ILE A 1 105 ? 12.132 0.264 -5.247 1.00 94.75 105 ILE A N 1
ATOM 826 C CA . ILE A 1 105 ? 11.339 0.634 -4.054 1.00 94.75 105 ILE A CA 1
ATOM 827 C C . ILE A 1 105 ? 12.050 0.202 -2.762 1.00 94.75 105 ILE A C 1
ATOM 829 O O . ILE A 1 105 ? 11.939 0.860 -1.726 1.00 94.75 105 ILE A O 1
ATOM 833 N N . LYS A 1 106 ? 12.824 -0.888 -2.813 1.00 92.69 106 LYS A N 1
ATOM 834 C CA . LYS A 1 106 ? 13.568 -1.419 -1.662 1.00 92.69 106 LYS A CA 1
ATOM 835 C C . LYS A 1 106 ? 14.840 -0.634 -1.345 1.00 92.69 106 LYS A C 1
ATOM 837 O O . LYS A 1 106 ? 15.538 -0.993 -0.398 1.00 92.69 106 LYS A O 1
ATOM 842 N N . ASP A 1 107 ? 15.158 0.409 -2.110 1.00 92.56 107 ASP A N 1
ATOM 843 C CA . ASP A 1 107 ? 16.400 1.152 -1.944 1.00 92.56 107 ASP A CA 1
ATOM 844 C C . ASP A 1 107 ? 16.479 1.877 -0.589 1.00 92.56 107 ASP A C 1
ATOM 846 O O . ASP A 1 107 ? 15.499 2.393 -0.029 1.00 92.56 107 ASP A O 1
ATOM 850 N N . THR A 1 108 ? 17.685 1.906 -0.034 1.00 91.50 108 THR A N 1
ATOM 851 C CA . THR A 1 108 ? 17.959 2.558 1.245 1.00 91.50 108 THR A CA 1
ATOM 852 C C . THR A 1 108 ? 18.091 4.068 1.087 1.00 91.50 108 THR A C 1
ATOM 854 O O . THR A 1 108 ? 17.808 4.792 2.042 1.00 91.50 108 THR A O 1
ATOM 857 N N . ILE A 1 109 ? 18.423 4.569 -0.102 1.00 93.94 109 ILE A N 1
ATOM 858 C CA . ILE A 1 109 ? 18.608 5.999 -0.348 1.00 93.94 109 ILE A CA 1
ATOM 859 C C . ILE A 1 109 ? 17.267 6.670 -0.672 1.00 93.94 109 ILE A C 1
ATOM 861 O O . ILE A 1 109 ? 16.522 6.226 -1.545 1.00 93.94 109 ILE A O 1
ATOM 865 N N . PHE A 1 110 ? 16.952 7.759 0.040 1.00 93.69 110 PHE A N 1
ATOM 866 C CA . PHE A 1 110 ? 15.672 8.465 -0.095 1.00 93.69 110 PHE A CA 1
ATOM 867 C C . PHE A 1 110 ? 15.441 9.042 -1.495 1.00 93.69 110 PHE A C 1
ATOM 869 O O . PHE A 1 110 ? 14.341 8.925 -2.018 1.00 93.69 110 PHE A O 1
ATOM 876 N N . SER A 1 111 ? 16.454 9.637 -2.122 1.00 94.94 111 SER A N 1
ATOM 877 C CA . SER A 1 111 ? 16.319 10.259 -3.445 1.00 94.94 111 SER A CA 1
ATOM 878 C C . SER A 1 111 ? 15.985 9.241 -4.544 1.00 94.94 111 SER A C 1
ATOM 880 O O . SER A 1 111 ? 15.067 9.466 -5.333 1.00 94.94 111 SER A O 1
ATOM 882 N N . VAL A 1 112 ? 16.643 8.076 -4.527 1.00 95.50 112 VAL A N 1
ATOM 883 C CA . VAL A 1 112 ? 16.345 6.936 -5.415 1.00 95.50 112 VAL A CA 1
ATOM 884 C C . VAL A 1 112 ? 14.923 6.423 -5.173 1.00 95.50 112 VAL A C 1
ATOM 886 O O . VAL A 1 112 ? 14.173 6.193 -6.125 1.00 95.50 112 VAL A O 1
ATOM 889 N N . PHE A 1 113 ? 14.531 6.277 -3.904 1.00 95.75 113 PHE A N 1
ATOM 890 C CA . PHE A 1 113 ? 13.181 5.870 -3.524 1.00 95.75 113 PHE A CA 1
ATOM 891 C C . PHE A 1 113 ? 12.129 6.867 -4.027 1.00 95.75 113 PHE A C 1
ATOM 893 O O . PHE A 1 113 ? 11.200 6.474 -4.722 1.00 95.75 113 PHE A O 1
ATOM 900 N N . ASN A 1 114 ? 12.298 8.161 -3.758 1.00 95.81 114 ASN A N 1
ATOM 901 C CA . ASN A 1 114 ? 11.354 9.200 -4.161 1.00 95.81 114 ASN A CA 1
ATOM 902 C C . ASN A 1 114 ? 11.173 9.241 -5.688 1.00 95.81 114 ASN A C 1
ATOM 904 O O . ASN A 1 114 ? 10.048 9.249 -6.185 1.00 95.81 114 ASN A O 1
ATOM 908 N N . LEU A 1 115 ? 12.271 9.177 -6.448 1.00 96.81 115 LEU A N 1
ATOM 909 C CA . LEU A 1 115 ? 12.214 9.125 -7.911 1.00 96.81 115 LEU A CA 1
ATOM 910 C C . LEU A 1 115 ? 11.553 7.833 -8.426 1.00 96.81 115 LEU A C 1
ATOM 912 O O . LEU A 1 115 ? 10.821 7.856 -9.420 1.00 96.81 115 LEU A O 1
ATOM 916 N N . THR A 1 116 ? 11.766 6.711 -7.731 1.00 97.19 116 THR A N 1
ATOM 917 C CA . THR A 1 116 ? 11.066 5.451 -8.010 1.00 97.19 116 THR A CA 1
ATOM 918 C C . THR A 1 116 ? 9.562 5.607 -7.815 1.00 97.19 116 THR A C 1
ATOM 920 O O . THR A 1 116 ? 8.807 5.217 -8.700 1.00 97.19 116 THR A O 1
ATOM 923 N N . ILE A 1 117 ? 9.116 6.204 -6.704 1.00 97.12 117 ILE A N 1
ATOM 924 C CA . ILE A 1 117 ? 7.691 6.428 -6.423 1.00 97.12 117 ILE A CA 1
ATOM 925 C C . ILE A 1 117 ? 7.060 7.364 -7.457 1.00 97.12 117 ILE A C 1
ATOM 927 O O . ILE A 1 117 ? 5.981 7.066 -7.963 1.00 97.12 117 ILE A O 1
ATOM 931 N N . GLN A 1 118 ? 7.740 8.441 -7.851 1.00 96.94 118 GLN A N 1
ATOM 932 C CA . GLN A 1 118 ? 7.253 9.333 -8.912 1.00 96.94 118 GLN A CA 1
ATOM 933 C C . GLN A 1 118 ? 7.085 8.596 -10.247 1.00 96.94 118 GLN A C 1
ATOM 935 O O . GLN A 1 118 ? 6.050 8.711 -10.903 1.00 96.94 118 GLN A O 1
ATOM 940 N N . THR A 1 119 ? 8.075 7.781 -10.622 1.00 97.62 119 THR A N 1
ATOM 941 C CA . THR A 1 119 ? 8.021 6.976 -11.851 1.00 97.62 119 THR A CA 1
ATOM 942 C C . THR A 1 119 ? 6.948 5.893 -11.773 1.00 97.62 119 THR A C 1
ATOM 944 O O . THR A 1 119 ? 6.278 5.621 -12.765 1.00 97.62 119 THR A O 1
ATOM 947 N N . LEU A 1 120 ? 6.747 5.300 -10.597 1.00 97.38 120 LEU A N 1
ATOM 948 C CA . LEU A 1 120 ? 5.707 4.314 -10.343 1.00 97.38 120 LEU A CA 1
ATOM 949 C C . LEU A 1 120 ? 4.308 4.910 -10.472 1.00 97.38 120 LEU A C 1
ATOM 951 O O . LEU A 1 120 ? 3.466 4.325 -11.146 1.00 97.38 120 LEU A O 1
ATOM 955 N N . VAL A 1 121 ? 4.061 6.061 -9.847 1.00 96.75 121 VAL A N 1
ATOM 956 C CA . VAL A 1 121 ? 2.770 6.747 -9.946 1.00 96.75 121 VAL A CA 1
ATOM 957 C C . VAL A 1 121 ? 2.479 7.097 -11.403 1.00 96.75 121 VAL A C 1
ATOM 959 O O . VAL A 1 121 ? 1.394 6.789 -11.885 1.00 96.75 121 VAL A O 1
ATOM 962 N N . TYR A 1 122 ? 3.467 7.626 -12.132 1.00 97.19 122 TYR A N 1
ATOM 963 C CA . TYR A 1 122 ? 3.346 7.872 -13.571 1.00 97.19 122 TYR A CA 1
ATOM 964 C C . TYR A 1 122 ? 3.019 6.593 -14.364 1.00 97.19 122 TYR A C 1
ATOM 966 O O . TYR A 1 122 ? 2.143 6.595 -15.227 1.00 97.19 122 TYR A O 1
ATOM 974 N N . LEU A 1 123 ? 3.703 5.481 -14.068 1.00 96.81 123 LEU A N 1
ATOM 975 C CA . LEU A 1 123 ? 3.486 4.201 -14.746 1.00 96.81 123 LEU A CA 1
ATOM 976 C C . LEU A 1 123 ? 2.071 3.650 -14.500 1.00 96.81 123 LEU A C 1
ATOM 978 O O . LEU A 1 123 ? 1.441 3.143 -15.425 1.00 96.81 123 LEU A O 1
ATOM 982 N N . MET A 1 124 ? 1.579 3.728 -13.264 1.00 95.75 124 MET A N 1
ATOM 983 C CA . MET A 1 124 ? 0.276 3.175 -12.879 1.00 95.75 124 MET A CA 1
ATOM 984 C C . MET A 1 124 ? -0.890 4.056 -13.336 1.00 95.75 124 MET A C 1
ATOM 986 O O . MET A 1 124 ? -1.940 3.537 -13.725 1.00 95.75 124 MET A O 1
ATOM 990 N N . ASP A 1 125 ? -0.708 5.375 -13.325 1.00 95.38 125 ASP A N 1
ATOM 991 C CA . ASP A 1 125 ? -1.742 6.344 -13.672 1.00 95.38 125 ASP A CA 1
ATOM 992 C C . ASP A 1 125 ? -1.646 6.796 -15.141 1.00 95.38 125 ASP A C 1
ATOM 994 O O . ASP A 1 125 ? -2.400 6.324 -15.998 1.00 95.38 125 ASP A O 1
ATOM 998 N N . ASP A 1 126 ? -0.696 7.677 -15.455 1.00 95.12 126 ASP A N 1
ATOM 999 C CA . ASP A 1 126 ? -0.591 8.333 -16.762 1.00 95.12 126 ASP A CA 1
ATOM 1000 C C . ASP A 1 126 ? -0.312 7.356 -17.908 1.00 95.12 126 ASP A C 1
ATOM 1002 O O . ASP A 1 126 ? -0.989 7.400 -18.940 1.00 95.12 126 ASP A O 1
ATOM 1006 N N . PHE A 1 127 ? 0.653 6.446 -17.743 1.00 95.44 127 PHE A N 1
ATOM 1007 C CA . PHE A 1 127 ? 1.022 5.495 -18.795 1.00 95.44 127 PHE A CA 1
ATOM 1008 C C . PHE A 1 127 ? -0.129 4.526 -19.103 1.00 95.44 127 PHE A C 1
ATOM 1010 O O . PHE A 1 127 ? -0.459 4.300 -20.273 1.00 95.44 127 PHE A O 1
ATOM 1017 N N . THR A 1 128 ? -0.798 4.009 -18.067 1.00 93.88 128 THR A N 1
ATOM 1018 C CA . THR A 1 128 ? -1.979 3.147 -18.212 1.00 93.88 128 THR A CA 1
ATOM 1019 C C . THR A 1 128 ? -3.092 3.846 -18.986 1.00 93.88 128 THR A C 1
ATOM 1021 O O . THR A 1 128 ? -3.619 3.271 -19.945 1.00 93.88 128 THR A O 1
ATOM 1024 N N . ARG A 1 129 ? -3.423 5.095 -18.625 1.00 93.06 129 ARG A N 1
ATOM 1025 C CA . ARG A 1 129 ? -4.462 5.883 -19.308 1.00 93.06 129 ARG A CA 1
ATOM 1026 C C . ARG A 1 129 ? -4.084 6.180 -20.759 1.00 93.06 129 ARG A C 1
ATOM 1028 O O . ARG A 1 129 ? -4.885 5.937 -21.663 1.00 93.06 129 ARG A O 1
ATOM 1035 N N . LYS A 1 130 ? -2.855 6.646 -21.001 1.00 93.75 130 LYS A N 1
ATOM 1036 C CA . LYS A 1 130 ? -2.357 7.036 -22.332 1.00 93.75 130 LYS A CA 1
ATOM 1037 C C . LYS A 1 130 ? -2.328 5.862 -23.312 1.00 93.75 130 LYS A C 1
ATOM 1039 O O . LYS A 1 130 ? -2.674 6.028 -24.481 1.00 93.75 130 LYS A O 1
ATOM 1044 N N . HIS A 1 131 ? -1.948 4.672 -22.848 1.00 92.88 131 HIS A N 1
ATOM 1045 C CA . HIS A 1 131 ? -1.771 3.502 -23.714 1.00 92.88 131 HIS A CA 1
ATOM 1046 C C . HIS A 1 131 ? -2.900 2.471 -23.628 1.00 92.88 131 HIS A C 1
ATOM 1048 O O . HIS A 1 131 ? -2.836 1.462 -24.332 1.00 92.88 131 HIS A O 1
ATOM 1054 N N . ARG A 1 132 ? -3.955 2.756 -22.848 1.00 91.31 132 ARG A N 1
ATOM 1055 C CA . ARG A 1 132 ? -5.126 1.888 -22.639 1.00 91.31 132 ARG A CA 1
ATOM 1056 C C . ARG A 1 132 ? -4.709 0.471 -22.249 1.00 91.31 132 ARG A C 1
ATOM 1058 O O . ARG A 1 132 ? -5.060 -0.498 -22.925 1.00 91.31 132 ARG A O 1
ATOM 1065 N N . LEU A 1 133 ? -3.904 0.369 -21.192 1.00 93.50 133 LEU A N 1
ATOM 1066 C CA . LEU A 1 133 ? -3.514 -0.934 -20.665 1.00 93.50 133 LEU A CA 1
ATOM 1067 C C . LEU A 1 133 ? -4.750 -1.700 -20.175 1.00 93.50 133 LEU A C 1
ATOM 1069 O O . LEU A 1 133 ? -5.643 -1.102 -19.571 1.00 93.50 133 LEU A O 1
ATOM 1073 N N . PRO A 1 134 ? -4.816 -3.015 -20.424 1.00 93.25 134 PRO A N 1
ATOM 1074 C CA . PRO A 1 134 ? -5.911 -3.832 -19.924 1.00 93.25 134 PRO A CA 1
ATOM 1075 C C . PRO A 1 134 ? -5.875 -3.908 -18.391 1.00 93.25 134 PRO A C 1
ATOM 1077 O O . PRO A 1 134 ? -4.808 -3.987 -17.778 1.00 93.25 134 PRO A O 1
ATOM 1080 N N . ALA A 1 135 ? -7.061 -3.936 -17.780 1.00 94.06 135 ALA A N 1
ATOM 1081 C CA . ALA A 1 135 ? -7.238 -3.951 -16.328 1.00 94.06 135 ALA A CA 1
ATOM 1082 C C . ALA A 1 135 ? -6.521 -5.127 -15.638 1.00 94.06 135 ALA A C 1
ATOM 1084 O O . ALA A 1 135 ? -5.980 -4.961 -14.549 1.00 94.06 135 ALA A O 1
ATOM 1085 N N . SER A 1 136 ? -6.453 -6.292 -16.292 1.00 94.25 136 SER A N 1
ATOM 1086 C CA . SER A 1 136 ? -5.770 -7.481 -15.769 1.00 94.25 136 SER A CA 1
ATOM 1087 C C . SER A 1 136 ? -4.273 -7.255 -15.539 1.00 94.25 136 SER A C 1
ATOM 1089 O O . SER A 1 136 ? -3.730 -7.693 -14.529 1.00 94.25 136 SER A O 1
ATOM 1091 N N . GLU A 1 137 ? -3.606 -6.541 -16.448 1.00 93.81 137 GLU A N 1
ATOM 1092 C CA . GLU A 1 137 ? -2.179 -6.222 -16.330 1.00 93.81 137 GLU A CA 1
ATOM 1093 C C . GLU A 1 137 ? -1.930 -5.218 -15.215 1.00 93.81 137 GLU A C 1
ATOM 1095 O O . GLU A 1 137 ? -0.998 -5.382 -14.428 1.00 93.81 137 GLU A O 1
ATOM 1100 N N . LEU A 1 138 ? -2.790 -4.200 -15.132 1.00 95.75 138 LEU A N 1
ATOM 1101 C CA . LEU A 1 138 ? -2.716 -3.197 -14.080 1.00 95.75 138 LEU A CA 1
ATOM 1102 C C . LEU A 1 138 ? -2.920 -3.834 -12.701 1.00 95.75 138 LEU A C 1
ATOM 1104 O O . LEU A 1 138 ? -2.129 -3.570 -11.799 1.00 95.75 138 LEU A O 1
ATOM 1108 N N . SER A 1 139 ? -3.913 -4.719 -12.559 1.00 95.19 139 SER A N 1
ATOM 1109 C CA . SER A 1 139 ? -4.176 -5.455 -11.316 1.00 95.19 139 SER A CA 1
ATOM 1110 C C . SER A 1 139 ? -2.961 -6.275 -10.885 1.00 95.19 139 SER A C 1
ATOM 1112 O O . SER A 1 139 ? -2.478 -6.115 -9.769 1.00 95.19 139 SER A O 1
ATOM 1114 N N . GLN A 1 140 ? -2.390 -7.076 -11.793 1.00 94.62 140 GLN A N 1
ATOM 1115 C CA . GLN A 1 140 ? -1.208 -7.896 -11.494 1.00 94.62 140 GLN A CA 1
ATOM 1116 C C . GLN A 1 140 ? 0.033 -7.057 -11.163 1.00 94.62 140 GLN A C 1
ATOM 1118 O O . GLN A 1 140 ? 0.829 -7.423 -10.295 1.00 94.62 140 GLN A O 1
ATOM 1123 N N . GLY A 1 141 ? 0.230 -5.934 -11.861 1.00 94.38 141 GLY A N 1
ATOM 1124 C CA . GLY A 1 141 ? 1.314 -4.999 -11.563 1.00 94.38 141 GLY A CA 1
ATOM 1125 C C . GLY A 1 141 ? 1.166 -4.391 -10.171 1.00 94.38 141 GLY A C 1
ATOM 1126 O O . GLY A 1 141 ? 2.131 -4.349 -9.404 1.00 94.38 141 GLY A O 1
ATOM 1127 N N . LEU A 1 142 ? -0.052 -3.978 -9.825 1.00 95.69 142 LEU A N 1
ATOM 1128 C CA . LEU A 1 142 ? -0.374 -3.368 -8.543 1.00 95.69 142 LEU A CA 1
ATOM 1129 C C . LEU A 1 142 ? -0.251 -4.361 -7.383 1.00 95.69 142 LEU A C 1
ATOM 1131 O O . LEU A 1 142 ? 0.399 -4.039 -6.394 1.00 95.69 142 LEU A O 1
ATOM 1135 N N . GLU A 1 143 ? -0.770 -5.582 -7.520 1.00 94.69 143 GLU A N 1
ATOM 1136 C CA . GLU A 1 143 ? -0.630 -6.658 -6.523 1.00 94.69 143 GLU A CA 1
ATOM 1137 C C . GLU A 1 143 ? 0.833 -6.981 -6.201 1.00 94.69 143 GLU A C 1
ATOM 1139 O O . GLU A 1 143 ? 1.167 -7.317 -5.066 1.00 94.69 143 GLU A O 1
ATOM 1144 N N . ARG A 1 144 ? 1.728 -6.847 -7.184 1.00 93.44 144 ARG A N 1
ATOM 1145 C CA . ARG A 1 144 ? 3.163 -7.090 -7.002 1.00 93.44 144 ARG A CA 1
ATOM 1146 C C . ARG A 1 144 ? 3.875 -5.960 -6.255 1.00 93.44 144 ARG A C 1
ATOM 1148 O O . ARG A 1 144 ? 4.832 -6.219 -5.527 1.00 93.44 144 ARG A O 1
ATOM 1155 N N . ILE A 1 145 ? 3.462 -4.715 -6.478 1.00 95.38 145 ILE A N 1
ATOM 1156 C CA . ILE A 1 145 ? 4.148 -3.523 -5.960 1.00 95.38 145 ILE A CA 1
ATOM 1157 C C . ILE A 1 145 ? 3.564 -3.057 -4.625 1.00 95.38 145 ILE A C 1
ATOM 1159 O O . ILE A 1 145 ? 4.302 -2.589 -3.757 1.00 95.38 145 ILE A O 1
ATOM 1163 N N . LEU A 1 146 ? 2.257 -3.220 -4.430 1.00 95.44 146 LEU A N 1
ATOM 1164 C CA . LEU A 1 146 ? 1.545 -2.741 -3.252 1.00 95.44 146 LEU A CA 1
ATOM 1165 C C . LEU A 1 146 ? 2.102 -3.289 -1.923 1.00 95.44 146 LEU A C 1
ATOM 1167 O O . LEU A 1 146 ? 2.277 -2.479 -1.014 1.00 95.44 146 LEU A O 1
ATOM 1171 N N . PRO A 1 147 ? 2.455 -4.584 -1.774 1.00 93.81 147 PRO A N 1
ATOM 1172 C CA . PRO A 1 147 ? 3.046 -5.084 -0.530 1.00 93.81 147 PRO A CA 1
ATOM 1173 C C . PRO A 1 147 ? 4.352 -4.369 -0.160 1.00 93.81 147 PRO A C 1
ATOM 1175 O O . PRO A 1 147 ? 4.606 -4.095 1.012 1.00 93.81 147 PRO A O 1
ATOM 1178 N N . GLU A 1 148 ? 5.158 -4.012 -1.162 1.00 94.50 148 GLU A N 1
ATOM 1179 C CA . GLU A 1 148 ? 6.420 -3.299 -0.958 1.00 94.50 148 GLU A CA 1
ATOM 1180 C C . GLU A 1 148 ? 6.176 -1.847 -0.534 1.00 94.50 148 GLU A C 1
ATOM 1182 O O . GLU A 1 148 ? 6.825 -1.361 0.390 1.00 94.50 148 GLU A O 1
ATOM 1187 N N . LEU A 1 149 ? 5.202 -1.163 -1.145 1.00 94.94 149 LEU A N 1
ATOM 1188 C CA . LEU A 1 149 ? 4.797 0.182 -0.718 1.00 94.94 149 LEU A CA 1
ATOM 1189 C C . LEU A 1 149 ? 4.222 0.190 0.698 1.00 94.94 149 LEU A C 1
ATOM 1191 O O . LEU A 1 149 ? 4.584 1.049 1.501 1.00 94.94 149 LEU A O 1
ATOM 1195 N N . LEU A 1 150 ? 3.365 -0.782 1.019 1.00 94.25 150 LEU A N 1
ATOM 1196 C CA . LEU A 1 150 ? 2.807 -0.932 2.359 1.00 94.25 150 LEU A CA 1
ATOM 1197 C C . LEU A 1 150 ? 3.924 -1.146 3.375 1.00 94.25 150 LEU A C 1
ATOM 1199 O O . LEU A 1 150 ? 3.962 -0.441 4.378 1.00 94.25 150 LEU A O 1
ATOM 1203 N N . SER A 1 151 ? 4.896 -2.013 3.086 1.00 93.19 151 SER A N 1
ATOM 1204 C CA . SER A 1 151 ? 6.081 -2.174 3.936 1.00 93.19 151 SER A CA 1
ATOM 1205 C C . SER A 1 151 ? 6.815 -0.842 4.159 1.00 93.19 151 SER A C 1
ATOM 1207 O O . SER A 1 151 ? 7.181 -0.520 5.291 1.00 93.19 151 SER A O 1
ATOM 1209 N N . LYS A 1 152 ? 6.956 -0.013 3.112 1.00 94.00 152 LYS A N 1
ATOM 1210 C CA . LYS A 1 152 ? 7.591 1.313 3.200 1.00 94.00 152 LYS A CA 1
ATOM 1211 C C . LYS A 1 152 ? 6.787 2.367 3.957 1.00 94.00 152 LYS A C 1
ATOM 1213 O O . LYS A 1 152 ? 7.401 3.281 4.502 1.00 94.00 152 LYS A O 1
ATOM 1218 N N . SER A 1 153 ? 5.471 2.222 4.089 1.00 93.38 153 SER A N 1
ATOM 1219 C CA . SER A 1 153 ? 4.673 3.092 4.969 1.00 93.38 153 SER A CA 1
ATOM 1220 C C . SER A 1 153 ? 5.066 2.951 6.450 1.00 93.38 153 SER A C 1
ATOM 1222 O O . SER A 1 153 ? 4.951 3.901 7.212 1.00 93.38 153 SER A O 1
ATOM 1224 N N . GLY A 1 154 ? 5.629 1.805 6.854 1.00 91.69 154 GLY A N 1
ATOM 1225 C CA . GLY A 1 154 ? 6.152 1.579 8.206 1.00 91.69 154 GLY A CA 1
ATOM 1226 C C . GLY A 1 154 ? 7.642 1.898 8.397 1.00 91.69 154 GLY A C 1
ATOM 1227 O O . GLY A 1 154 ? 8.179 1.587 9.463 1.00 91.69 154 GLY A O 1
ATOM 1228 N N . ASP A 1 155 ? 8.324 2.456 7.387 1.00 90.94 155 ASP A N 1
ATOM 1229 C CA . ASP A 1 155 ? 9.777 2.687 7.401 1.00 90.94 155 ASP A CA 1
ATOM 1230 C C . ASP A 1 155 ? 10.177 3.707 8.486 1.00 90.94 155 ASP A C 1
ATOM 1232 O O . ASP A 1 155 ? 9.429 4.623 8.840 1.00 90.94 155 ASP A O 1
ATOM 1236 N N . THR A 1 156 ? 11.367 3.530 9.058 1.00 87.56 156 THR A N 1
ATOM 1237 C CA . THR A 1 156 ? 11.880 4.390 10.131 1.00 87.56 156 THR A CA 1
ATOM 1238 C C . THR A 1 156 ? 12.572 5.640 9.601 1.00 87.56 156 THR A C 1
ATOM 1240 O O . THR A 1 156 ? 12.760 6.593 10.356 1.00 87.56 156 THR A O 1
ATOM 1243 N N . ALA A 1 157 ? 12.992 5.634 8.333 1.00 84.62 157 ALA A N 1
ATOM 1244 C CA . ALA A 1 157 ? 13.646 6.771 7.709 1.00 84.62 157 ALA A CA 1
ATOM 1245 C C . ALA A 1 157 ? 12.648 7.917 7.500 1.00 84.62 157 ALA A C 1
ATOM 1247 O O . ALA A 1 157 ? 11.559 7.729 6.951 1.00 84.62 157 ALA A O 1
ATOM 1248 N N . LEU A 1 158 ? 13.053 9.120 7.912 1.00 78.56 158 LEU A N 1
ATOM 1249 C CA . LEU A 1 158 ? 12.221 10.316 7.828 1.00 78.56 158 LEU A CA 1
ATOM 1250 C C . LEU A 1 158 ? 11.737 10.551 6.391 1.00 78.56 158 LEU A C 1
ATOM 1252 O O . LEU A 1 158 ? 12.515 10.513 5.439 1.00 78.56 158 LEU A O 1
ATOM 1256 N N . GLY A 1 159 ? 10.435 10.782 6.242 1.00 87.06 159 GLY A N 1
ATOM 1257 C CA . GLY A 1 159 ? 9.799 11.134 4.973 1.00 87.06 159 GLY A CA 1
ATOM 1258 C C . GLY A 1 159 ? 9.460 9.953 4.060 1.00 87.06 159 GLY A C 1
ATOM 1259 O O . GLY A 1 159 ? 8.497 10.063 3.306 1.00 87.06 159 GLY A O 1
ATOM 1260 N N . LYS A 1 160 ? 10.162 8.809 4.137 1.00 92.38 160 LYS A N 1
ATOM 1261 C CA . LYS A 1 160 ? 9.841 7.634 3.293 1.00 92.38 160 LYS A CA 1
ATOM 1262 C C . LYS A 1 160 ? 8.437 7.112 3.543 1.00 92.38 160 LYS A C 1
ATOM 1264 O O . LYS A 1 160 ? 7.712 6.839 2.591 1.00 92.38 160 LYS A O 1
ATOM 1269 N N . ASN A 1 161 ? 8.073 7.009 4.817 1.00 92.75 161 ASN A N 1
ATOM 1270 C CA . ASN A 1 161 ? 6.748 6.586 5.241 1.00 92.75 161 ASN A CA 1
ATOM 1271 C C . ASN A 1 161 ? 5.651 7.494 4.673 1.00 92.75 161 ASN A C 1
ATOM 1273 O O . ASN A 1 161 ? 4.700 6.992 4.085 1.00 92.75 161 ASN A O 1
ATOM 1277 N N . LYS A 1 162 ? 5.824 8.819 4.771 1.00 93.44 162 LYS A N 1
ATOM 1278 C CA . LYS A 1 162 ? 4.871 9.805 4.243 1.00 93.44 162 LYS A CA 1
ATOM 1279 C C . LYS A 1 162 ? 4.707 9.676 2.733 1.00 93.44 162 LYS A C 1
ATOM 1281 O O . LYS A 1 162 ? 3.593 9.493 2.265 1.00 93.44 162 LYS A O 1
ATOM 1286 N N . VAL A 1 163 ? 5.816 9.660 1.991 1.00 96.06 163 VAL A N 1
ATOM 1287 C CA . VAL A 1 163 ? 5.794 9.516 0.526 1.00 96.06 163 VAL A CA 1
ATOM 1288 C C . VAL A 1 163 ? 5.139 8.194 0.102 1.00 96.06 163 VAL A C 1
ATOM 1290 O O . VAL A 1 163 ? 4.379 8.171 -0.864 1.00 96.06 163 VAL A O 1
ATOM 1293 N N . ALA A 1 164 ? 5.389 7.095 0.823 1.00 96.12 164 ALA A N 1
ATOM 1294 C CA . ALA A 1 164 ? 4.735 5.814 0.559 1.00 96.12 164 ALA A CA 1
ATOM 1295 C C . ALA A 1 164 ? 3.215 5.901 0.780 1.00 96.12 164 ALA A C 1
ATOM 1297 O O . ALA A 1 164 ? 2.456 5.580 -0.134 1.00 96.12 164 ALA A O 1
ATOM 1298 N N . THR A 1 165 ? 2.778 6.384 1.944 1.00 95.69 165 THR A N 1
ATOM 1299 C CA . THR A 1 165 ? 1.358 6.557 2.290 1.00 95.69 165 THR A CA 1
ATOM 1300 C C . THR A 1 165 ? 0.634 7.461 1.290 1.00 95.69 165 THR A C 1
ATOM 1302 O O . THR A 1 165 ? -0.365 7.051 0.701 1.00 95.69 165 THR A O 1
ATOM 1305 N N . GLU A 1 166 ? 1.185 8.644 1.008 1.00 96.06 166 GLU A N 1
ATOM 1306 C CA . GLU A 1 166 ? 0.635 9.598 0.038 1.00 96.06 166 GLU A CA 1
ATOM 1307 C C . GLU A 1 166 ? 0.531 8.985 -1.363 1.00 96.06 166 GLU A C 1
ATOM 1309 O O . GLU A 1 166 ? -0.461 9.185 -2.063 1.00 96.06 166 GLU A O 1
ATOM 1314 N N . SER A 1 167 ? 1.524 8.192 -1.781 1.00 96.50 167 SER A N 1
ATOM 1315 C CA . SER A 1 167 ? 1.485 7.531 -3.087 1.00 96.50 167 SER A CA 1
ATOM 1316 C C . SER A 1 167 ? 0.384 6.473 -3.186 1.00 96.50 167 SER A C 1
ATOM 1318 O O . SER A 1 167 ? -0.287 6.403 -4.214 1.00 96.50 167 SER A O 1
ATOM 1320 N N . ILE A 1 168 ? 0.144 5.691 -2.126 1.00 97.12 168 ILE A N 1
ATOM 1321 C CA . ILE A 1 168 ? -0.930 4.684 -2.088 1.00 97.12 168 ILE A CA 1
ATOM 1322 C C . ILE A 1 168 ? -2.295 5.373 -2.186 1.00 97.12 168 ILE A C 1
ATOM 1324 O O . ILE A 1 168 ? -3.127 4.979 -3.005 1.00 97.12 168 ILE A O 1
ATOM 1328 N N . LEU A 1 169 ? -2.505 6.432 -1.404 1.00 96.12 169 LEU A N 1
ATOM 1329 C CA . LEU A 1 169 ? -3.747 7.209 -1.410 1.00 96.12 169 LEU A CA 1
ATOM 1330 C C . LEU A 1 169 ? -3.969 7.915 -2.754 1.00 96.12 169 LEU A C 1
ATOM 1332 O O . LEU A 1 169 ? -5.080 7.905 -3.288 1.00 96.12 169 LEU A O 1
ATOM 1336 N N . LYS A 1 170 ? -2.900 8.438 -3.367 1.00 96.31 170 LYS A N 1
ATOM 1337 C CA . LYS A 1 170 ? -2.950 9.001 -4.719 1.00 96.31 170 LYS A CA 1
ATOM 1338 C C . LYS A 1 170 ? -3.376 7.955 -5.747 1.00 96.31 170 LYS A C 1
ATOM 1340 O O . LYS A 1 170 ? -4.276 8.232 -6.535 1.00 96.31 170 LYS A O 1
ATOM 1345 N N . LEU A 1 171 ? -2.800 6.751 -5.723 1.00 96.19 171 LEU A N 1
ATOM 1346 C CA . LEU A 1 171 ? -3.211 5.667 -6.626 1.00 96.19 171 LEU A CA 1
ATOM 1347 C C . LEU A 1 171 ? -4.676 5.265 -6.406 1.00 96.19 171 LEU A C 1
ATOM 1349 O O . LEU A 1 171 ? -5.393 5.032 -7.373 1.00 96.19 171 LEU A O 1
ATOM 1353 N N . GLN A 1 172 ? -5.146 5.241 -5.159 1.00 95.00 172 GLN A N 1
ATOM 1354 C CA . GLN A 1 172 ? -6.547 4.961 -4.837 1.00 95.00 172 GLN A CA 1
ATOM 1355 C C . GLN A 1 172 ? -7.517 6.048 -5.339 1.00 95.00 172 GLN A C 1
ATOM 1357 O O . GLN A 1 172 ? -8.673 5.755 -5.667 1.00 95.00 172 GLN A O 1
ATOM 1362 N N . SER A 1 173 ? -7.070 7.304 -5.418 1.00 93.88 173 SER A N 1
ATOM 1363 C CA . SER A 1 173 ? -7.888 8.409 -5.937 1.00 93.88 173 SER A CA 1
ATOM 1364 C C . SER A 1 173 ? -8.216 8.269 -7.423 1.00 93.88 173 SER A C 1
ATOM 1366 O O . SER A 1 173 ? -9.291 8.686 -7.867 1.00 93.88 173 SER A O 1
ATOM 1368 N N . CYS A 1 174 ? -7.369 7.571 -8.180 1.00 93.75 174 CYS A N 1
ATOM 1369 C CA . CYS A 1 174 ? -7.588 7.280 -9.588 1.00 93.75 174 CYS A CA 1
ATOM 1370 C C . CYS A 1 174 ? -8.738 6.273 -9.783 1.00 93.75 174 CYS A C 1
ATOM 1372 O O . CYS A 1 174 ? -8.655 5.121 -9.355 1.00 93.75 174 CYS A O 1
ATOM 1374 N N . GLN A 1 175 ? -9.799 6.672 -10.498 1.00 92.00 175 GLN A N 1
ATOM 1375 C CA . GLN A 1 175 ? -10.985 5.828 -10.727 1.00 92.00 175 GLN A CA 1
ATOM 1376 C C . GLN A 1 175 ? -10.641 4.471 -11.363 1.00 92.00 175 GLN A C 1
ATOM 1378 O O . GLN A 1 175 ? -11.156 3.452 -10.916 1.00 92.00 175 GLN A O 1
ATOM 1383 N N . HIS A 1 176 ? -9.768 4.429 -12.378 1.00 92.62 176 HIS A N 1
ATOM 1384 C CA . HIS A 1 176 ? -9.417 3.188 -13.089 1.00 92.62 176 HIS A CA 1
ATOM 1385 C C . HIS A 1 176 ? -8.589 2.208 -12.250 1.00 92.62 176 HIS A C 1
ATOM 1387 O O . HIS A 1 176 ? -8.550 1.027 -12.577 1.00 92.62 176 HIS A O 1
ATOM 1393 N N . ILE A 1 177 ? -7.945 2.681 -11.180 1.00 94.12 177 ILE A N 1
ATOM 1394 C CA . ILE A 1 177 ? -7.252 1.836 -10.200 1.00 94.12 177 ILE A CA 1
ATOM 1395 C C . ILE A 1 177 ? -8.232 1.397 -9.111 1.00 94.12 177 ILE A C 1
ATOM 1397 O O . ILE A 1 177 ? -8.256 0.226 -8.739 1.00 94.12 177 ILE A O 1
ATOM 1401 N N . ARG A 1 178 ? -9.080 2.313 -8.631 1.00 92.19 178 ARG A N 1
ATOM 1402 C CA . ARG A 1 178 ? -10.052 2.049 -7.562 1.00 92.19 178 ARG A CA 1
ATOM 1403 C C . ARG A 1 178 ? -11.019 0.915 -7.897 1.00 92.19 178 ARG A C 1
ATOM 1405 O O . ARG A 1 178 ? -11.275 0.084 -7.035 1.00 92.19 178 ARG A O 1
ATOM 1412 N N . VAL A 1 179 ? -11.503 0.848 -9.139 1.00 91.50 179 VAL A N 1
ATOM 1413 C CA . VAL A 1 179 ? -12.403 -0.228 -9.612 1.00 91.50 179 VAL A CA 1
ATOM 1414 C C . VAL A 1 179 ? -11.747 -1.612 -9.652 1.00 91.50 179 VAL A C 1
ATOM 1416 O O . VAL A 1 179 ? -12.433 -2.607 -9.838 1.00 91.50 179 VAL A O 1
ATOM 1419 N N . LEU A 1 180 ? -10.420 -1.702 -9.507 1.00 93.06 180 LEU A N 1
ATOM 1420 C CA . LEU A 1 180 ? -9.734 -2.991 -9.382 1.00 93.06 180 LEU A CA 1
ATOM 1421 C C . LEU A 1 180 ? -9.801 -3.539 -7.957 1.00 93.06 180 LEU A C 1
ATOM 1423 O O . LEU A 1 180 ? -9.475 -4.700 -7.738 1.00 93.06 1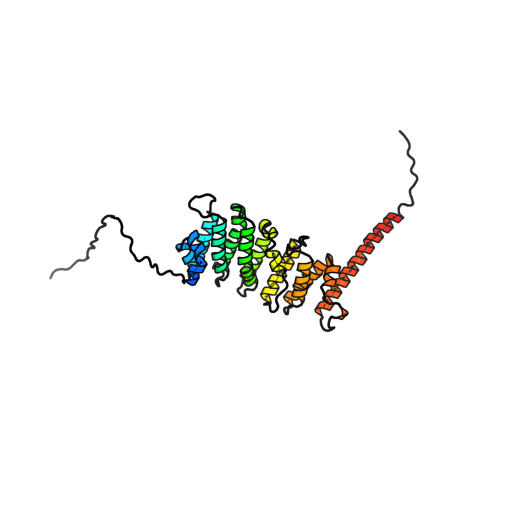80 LEU A O 1
ATOM 1427 N N . HIS A 1 181 ? -10.144 -2.697 -6.979 1.00 93.25 181 HIS A N 1
ATOM 1428 C CA . HIS A 1 181 ? -10.292 -3.050 -5.566 1.00 93.25 181 HIS A CA 1
ATOM 1429 C C . HIS A 1 181 ? -9.053 -3.651 -4.885 1.00 93.25 181 HIS A C 1
ATOM 1431 O O . HIS A 1 181 ? -9.114 -3.997 -3.707 1.00 93.25 181 HIS A O 1
ATOM 1437 N N . VAL A 1 182 ? -7.904 -3.709 -5.565 1.00 94.06 182 VAL A N 1
ATOM 1438 C CA . VAL A 1 182 ? -6.652 -4.268 -5.034 1.00 94.06 182 VAL A CA 1
ATOM 1439 C C . VAL A 1 182 ? -6.171 -3.492 -3.808 1.00 94.06 182 VAL A C 1
ATOM 1441 O O . VAL A 1 182 ? -5.814 -4.101 -2.803 1.00 94.06 182 VAL A O 1
ATOM 1444 N N . ILE A 1 183 ? -6.162 -2.155 -3.859 1.00 95.00 183 ILE A N 1
ATOM 1445 C CA . ILE A 1 183 ? -5.666 -1.322 -2.749 1.00 95.00 183 ILE A CA 1
ATOM 1446 C C . ILE A 1 183 ? -6.615 -1.405 -1.555 1.00 95.00 183 ILE A C 1
ATOM 1448 O O . ILE A 1 183 ? -6.184 -1.806 -0.474 1.00 95.00 183 ILE A O 1
ATOM 1452 N N . SER A 1 184 ? -7.900 -1.098 -1.767 1.00 93.50 184 SER A N 1
ATOM 1453 C CA . SER A 1 184 ? -8.944 -1.190 -0.739 1.00 93.50 184 SER A CA 1
ATOM 1454 C C . SER A 1 184 ? -8.931 -2.545 -0.040 1.00 93.50 184 SER A C 1
ATOM 1456 O O . SER A 1 184 ? -8.767 -2.596 1.174 1.00 93.50 184 SER A O 1
ATOM 1458 N N . SER A 1 185 ? -8.973 -3.636 -0.809 1.00 93.31 185 SER A N 1
ATOM 1459 C CA . SER A 1 185 ? -9.023 -4.996 -0.262 1.00 93.31 185 SER A CA 1
ATOM 1460 C C . SER A 1 185 ? -7.759 -5.417 0.472 1.00 93.31 185 SER A C 1
ATOM 1462 O O . SER A 1 185 ? -7.820 -6.356 1.249 1.00 93.31 185 SER A O 1
ATOM 1464 N N . ASN A 1 186 ? -6.599 -4.794 0.232 1.00 93.50 186 ASN A N 1
ATOM 1465 C CA . ASN A 1 186 ? -5.381 -5.066 1.006 1.00 93.50 186 ASN A CA 1
ATOM 1466 C C . ASN A 1 186 ? -5.280 -4.189 2.262 1.00 93.50 186 ASN A C 1
ATOM 1468 O O . ASN A 1 186 ? -4.752 -4.638 3.284 1.00 93.50 186 ASN A O 1
ATOM 1472 N N . LEU A 1 187 ? -5.792 -2.958 2.203 1.00 94.19 187 LEU A N 1
ATOM 1473 C CA . LEU A 1 187 ? -5.811 -2.036 3.336 1.00 94.19 187 LEU A CA 1
ATOM 1474 C C . LEU A 1 187 ? -6.822 -2.456 4.406 1.00 94.19 187 LEU A C 1
ATOM 1476 O O . LEU A 1 187 ? -6.490 -2.388 5.584 1.00 94.19 187 LEU A O 1
ATOM 1480 N N . THR A 1 188 ? -7.993 -2.966 4.029 1.00 94.12 188 THR A N 1
ATOM 1481 C CA . THR A 1 188 ? -9.023 -3.407 4.987 1.00 94.12 188 THR A CA 1
ATOM 1482 C C . THR A 1 188 ? -8.835 -4.834 5.500 1.00 94.12 188 THR A C 1
ATOM 1484 O O . THR A 1 188 ? -9.616 -5.294 6.325 1.00 94.12 188 THR A O 1
ATOM 1487 N N . LYS A 1 189 ? -7.766 -5.543 5.106 1.00 92.62 189 LYS A N 1
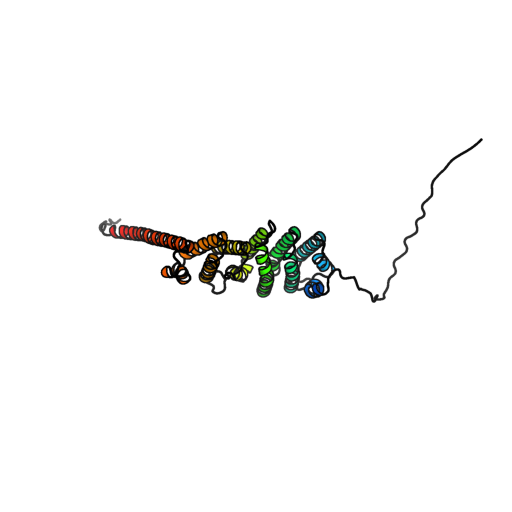ATOM 1488 C CA . LYS A 1 189 ? -7.452 -6.845 5.723 1.00 92.62 189 LYS A CA 1
ATOM 1489 C C . LYS A 1 189 ? -7.163 -6.668 7.213 1.00 92.62 189 LYS A C 1
ATOM 1491 O O . LYS A 1 189 ? -6.319 -5.815 7.525 1.00 92.62 189 LYS A O 1
ATOM 1496 N N . PRO A 1 190 ? -7.749 -7.493 8.097 1.00 92.19 190 PRO A N 1
ATOM 1497 C CA . PRO A 1 190 ? -7.355 -7.575 9.499 1.00 92.19 190 PRO A CA 1
ATOM 1498 C C . PRO A 1 190 ? -5.835 -7.714 9.675 1.00 92.19 190 PRO A C 1
ATOM 1500 O O . PRO A 1 190 ? -5.114 -8.136 8.769 1.00 92.19 190 PRO A O 1
ATOM 1503 N N . PHE A 1 191 ? -5.325 -7.304 10.832 1.00 90.44 191 PHE A N 1
ATOM 1504 C CA . PHE A 1 191 ? -3.904 -7.406 11.141 1.00 90.44 191 PHE A CA 1
ATOM 1505 C C . PHE A 1 191 ? -3.508 -8.839 11.512 1.00 90.44 191 PHE A C 1
ATOM 1507 O O . PHE A 1 191 ? -4.064 -9.410 12.450 1.00 90.44 191 PHE A O 1
ATOM 1514 N N . ASP A 1 192 ? -2.465 -9.353 10.860 1.00 83.00 192 ASP A N 1
ATOM 1515 C CA . ASP A 1 192 ? -1.790 -10.592 11.253 1.00 83.00 192 ASP A CA 1
ATOM 1516 C C . ASP A 1 192 ? -0.808 -10.302 12.395 1.00 83.00 192 ASP A C 1
ATOM 1518 O O . ASP A 1 192 ? 0.312 -9.839 12.183 1.00 83.00 192 ASP A O 1
ATOM 1522 N N . ILE A 1 193 ? -1.239 -10.507 13.638 1.00 78.75 193 ILE A N 1
ATOM 1523 C CA . ILE A 1 193 ? -0.405 -10.253 14.820 1.00 78.75 193 ILE A CA 1
ATOM 1524 C C . ILE A 1 193 ? 0.745 -11.286 14.859 1.00 78.75 193 ILE A C 1
ATOM 1526 O O . ILE A 1 193 ? 0.469 -12.479 14.726 1.00 78.75 193 ILE A O 1
ATOM 1530 N N . PRO A 1 194 ? 2.015 -10.882 15.088 1.00 84.69 194 PRO A N 1
ATOM 1531 C CA . PRO A 1 194 ? 2.483 -9.542 15.463 1.00 84.69 194 PRO A CA 1
ATOM 1532 C C . PRO A 1 194 ? 2.800 -8.619 14.269 1.00 84.69 194 PRO A C 1
ATOM 1534 O O . PRO A 1 194 ? 3.618 -8.946 13.412 1.00 84.69 194 PRO A O 1
ATOM 1537 N N . VAL A 1 195 ? 2.243 -7.398 14.279 1.00 88.31 195 VAL A N 1
ATOM 1538 C CA . VAL A 1 195 ? 2.559 -6.326 13.310 1.00 88.31 195 VAL A CA 1
ATOM 1539 C C . VAL A 1 195 ? 3.362 -5.217 13.986 1.00 88.31 195 VAL A C 1
ATOM 1541 O O . VAL A 1 195 ? 3.088 -4.835 15.123 1.00 88.31 195 VAL A O 1
ATOM 1544 N N . HIS A 1 196 ? 4.347 -4.656 13.279 1.00 91.44 196 HIS A N 1
ATOM 1545 C CA . HIS A 1 196 ? 5.121 -3.524 13.784 1.00 91.44 196 HIS A CA 1
ATOM 1546 C C . HIS A 1 196 ? 4.224 -2.279 13.995 1.00 91.44 196 HIS A C 1
ATOM 1548 O O . HIS A 1 196 ? 3.528 -1.881 13.055 1.00 91.44 196 HIS A O 1
ATOM 1554 N N . PRO A 1 197 ? 4.280 -1.594 15.159 1.00 92.25 197 PRO A N 1
ATOM 1555 C CA . PRO A 1 197 ? 3.359 -0.505 15.503 1.00 92.25 197 PRO A CA 1
ATOM 1556 C C . PRO A 1 197 ? 3.246 0.616 14.465 1.00 92.25 197 PRO A C 1
ATOM 1558 O O . PRO A 1 197 ? 2.148 1.085 14.192 1.00 92.25 197 PRO A O 1
ATOM 1561 N N . ARG A 1 198 ? 4.362 1.025 13.843 1.00 92.06 198 ARG A N 1
ATOM 1562 C CA . ARG A 1 198 ? 4.349 2.086 12.814 1.00 92.06 198 ARG A CA 1
ATOM 1563 C C . ARG A 1 198 ? 3.602 1.673 11.553 1.00 92.06 198 ARG A C 1
ATOM 1565 O O . ARG A 1 198 ? 2.838 2.460 11.015 1.00 92.06 198 ARG A O 1
ATOM 1572 N N . LEU A 1 199 ? 3.808 0.433 11.112 1.00 93.31 199 LEU A N 1
ATOM 1573 C CA . LEU A 1 199 ? 3.111 -0.103 9.949 1.00 93.31 199 LEU A CA 1
ATOM 1574 C C . LEU A 1 199 ? 1.612 -0.214 10.240 1.00 93.31 199 LEU A C 1
ATOM 1576 O O . LEU A 1 199 ? 0.792 0.164 9.408 1.00 93.31 199 LEU A O 1
ATOM 1580 N N . ALA A 1 200 ? 1.265 -0.687 11.441 1.00 94.31 200 ALA A N 1
ATOM 1581 C CA . ALA A 1 200 ? -0.120 -0.760 11.885 1.00 94.31 200 ALA A CA 1
ATOM 1582 C C . ALA A 1 200 ? -0.781 0.624 11.936 1.00 94.31 200 ALA A C 1
ATOM 1584 O O . ALA A 1 200 ? -1.901 0.781 11.457 1.00 94.31 200 ALA A O 1
ATOM 1585 N N . GLN A 1 201 ? -0.066 1.633 12.439 1.00 94.38 201 GLN A N 1
ATOM 1586 C CA . GLN A 1 201 ? -0.549 3.009 12.485 1.00 94.38 201 GLN A CA 1
ATOM 1587 C C . GLN A 1 201 ? -0.790 3.578 11.086 1.00 94.38 201 GLN A C 1
ATOM 1589 O O . GLN A 1 201 ? -1.906 4.001 10.805 1.00 94.38 201 GLN A O 1
ATOM 1594 N N . SER A 1 202 ? 0.198 3.520 10.188 1.00 95.19 202 SER A N 1
ATOM 1595 C CA . SER A 1 202 ? 0.033 4.045 8.827 1.00 95.19 202 SER A CA 1
ATOM 1596 C C . SER A 1 202 ? -1.076 3.328 8.058 1.00 95.19 202 SER A C 1
ATOM 1598 O O . SER A 1 202 ? -1.837 3.972 7.341 1.00 95.19 202 SER A O 1
ATOM 1600 N N . LYS A 1 203 ? -1.228 2.009 8.238 1.00 95.25 203 LYS A N 1
ATOM 1601 C CA . LYS A 1 203 ? -2.342 1.258 7.646 1.00 95.25 203 LYS A CA 1
ATOM 1602 C C . LYS A 1 203 ? -3.696 1.698 8.211 1.00 95.25 203 LYS A C 1
ATOM 1604 O O . LYS A 1 203 ? -4.618 1.904 7.432 1.00 95.25 203 LYS A O 1
ATOM 1609 N N . ALA A 1 204 ? -3.817 1.870 9.528 1.00 95.81 204 ALA A N 1
ATOM 1610 C CA . ALA A 1 204 ? -5.060 2.315 10.157 1.00 95.81 204 ALA A CA 1
ATOM 1611 C C . ALA A 1 204 ? -5.459 3.736 9.726 1.00 95.81 204 ALA A C 1
ATOM 1613 O O . ALA A 1 204 ? -6.620 3.960 9.399 1.00 95.81 204 ALA A O 1
ATOM 1614 N N . GLU A 1 205 ? -4.502 4.665 9.662 1.00 96.06 205 GLU A N 1
ATOM 1615 C CA . GLU A 1 205 ? -4.726 6.039 9.186 1.00 96.06 205 GLU A CA 1
ATOM 1616 C C . GLU A 1 205 ? -5.181 6.052 7.718 1.00 96.06 205 GLU A C 1
ATOM 1618 O O . GLU A 1 205 ? -6.156 6.719 7.382 1.00 96.06 205 GLU A O 1
ATOM 1623 N N . MET A 1 206 ? -4.559 5.239 6.852 1.00 96.62 206 MET A N 1
ATOM 1624 C CA . MET A 1 206 ? -5.017 5.088 5.465 1.00 96.62 206 MET A CA 1
ATOM 1625 C C . MET A 1 206 ? -6.452 4.553 5.386 1.00 96.62 206 MET A C 1
ATOM 1627 O O . MET A 1 206 ? -7.234 5.043 4.579 1.00 96.62 206 MET A O 1
ATOM 1631 N N . VAL A 1 207 ? -6.820 3.563 6.206 1.00 96.31 207 VAL A N 1
ATOM 1632 C CA . VAL A 1 207 ? -8.185 3.003 6.224 1.00 96.31 207 VAL A CA 1
ATOM 1633 C C . VAL A 1 207 ? -9.212 4.034 6.703 1.00 96.31 207 VAL A C 1
ATOM 1635 O O . VAL A 1 207 ? -10.292 4.123 6.122 1.00 96.31 207 VAL A O 1
ATOM 1638 N N . GLU A 1 208 ? -8.885 4.840 7.714 1.00 95.56 208 GLU A N 1
ATOM 1639 C CA . GLU A 1 208 ? -9.734 5.956 8.152 1.00 95.56 208 GLU A CA 1
ATOM 1640 C C . GLU A 1 208 ? -9.969 6.966 7.017 1.00 95.56 208 GLU A C 1
ATOM 1642 O O . GLU A 1 208 ? -11.104 7.390 6.773 1.00 95.56 208 GLU A O 1
ATOM 1647 N N . GLU A 1 209 ? -8.915 7.303 6.274 1.00 94.81 209 GLU A N 1
ATOM 1648 C CA . GLU A 1 209 ? -9.010 8.199 5.124 1.00 94.81 209 GLU A CA 1
ATOM 1649 C C . GLU A 1 209 ? -9.841 7.589 3.983 1.00 94.81 209 GLU A C 1
ATOM 1651 O O . GLU A 1 209 ? -10.654 8.285 3.371 1.00 94.81 209 GLU A O 1
ATOM 1656 N N . LEU A 1 210 ? -9.716 6.280 3.731 1.00 93.44 210 LEU A N 1
ATOM 1657 C CA . LEU A 1 210 ? -10.568 5.585 2.762 1.00 93.44 210 LEU A CA 1
ATOM 1658 C C . LEU A 1 210 ? -12.049 5.688 3.127 1.00 93.44 210 LEU A C 1
ATOM 1660 O O . LEU A 1 210 ? -12.869 5.994 2.259 1.00 93.44 210 LEU A O 1
ATOM 1664 N N . LEU A 1 211 ? -12.380 5.430 4.394 1.00 93.25 211 LEU A N 1
ATOM 1665 C CA . LEU A 1 211 ? -13.754 5.488 4.883 1.00 93.25 211 LEU A CA 1
ATOM 1666 C C . LEU A 1 211 ? -14.326 6.903 4.746 1.00 93.25 211 LEU A C 1
ATOM 1668 O O . LEU A 1 211 ? -15.466 7.065 4.322 1.00 93.25 211 LEU A O 1
ATOM 1672 N N . THR A 1 212 ? -13.519 7.917 5.057 1.00 93.06 212 THR A N 1
ATOM 1673 C CA . THR A 1 212 ? -13.927 9.326 4.998 1.00 93.06 212 THR A CA 1
ATOM 1674 C C . THR A 1 212 ? -14.144 9.802 3.560 1.00 93.06 212 THR A C 1
ATOM 1676 O O . THR A 1 212 ? -15.142 10.459 3.275 1.00 93.06 212 THR A O 1
ATOM 1679 N N . ASN A 1 213 ? -13.239 9.452 2.641 1.00 91.38 213 ASN A N 1
ATOM 1680 C CA . ASN A 1 213 ? -13.245 9.991 1.279 1.00 91.38 213 ASN A CA 1
ATOM 1681 C C . ASN A 1 213 ? -14.159 9.227 0.310 1.00 91.38 213 ASN A C 1
ATOM 1683 O O . ASN A 1 213 ? -14.707 9.831 -0.611 1.00 91.38 213 ASN A O 1
ATOM 1687 N N . TYR A 1 214 ? -14.306 7.908 0.477 1.00 88.75 214 TYR A N 1
ATOM 1688 C CA . TYR A 1 214 ? -15.058 7.061 -0.462 1.00 88.75 214 TYR A CA 1
ATOM 1689 C C . TYR A 1 214 ? -16.311 6.429 0.148 1.00 88.75 214 TYR A C 1
ATOM 1691 O O . TYR A 1 214 ? -17.153 5.924 -0.594 1.00 88.75 214 TYR A O 1
ATOM 1699 N N . GLY A 1 215 ? -16.453 6.459 1.474 1.00 87.19 215 GLY A N 1
ATOM 1700 C CA . GLY A 1 215 ? -17.575 5.843 2.166 1.00 87.19 215 GLY A CA 1
ATOM 1701 C C . GLY A 1 215 ? -17.609 4.321 2.020 1.00 87.19 215 GLY A C 1
ATOM 1702 O O . GLY A 1 215 ? -16.588 3.654 1.843 1.00 87.19 215 GLY A O 1
ATOM 1703 N N . LEU A 1 216 ? -18.820 3.773 2.122 1.00 88.44 216 LEU A N 1
ATOM 1704 C CA . LEU A 1 216 ? -19.079 2.339 2.066 1.00 88.44 216 LEU A CA 1
ATOM 1705 C C . LEU A 1 216 ? -19.607 1.947 0.686 1.00 88.44 216 LEU A C 1
ATOM 1707 O O . LEU A 1 216 ? -20.530 2.569 0.161 1.00 88.44 216 LEU A O 1
ATOM 1711 N N . SER A 1 217 ? -19.049 0.881 0.122 1.00 82.38 217 SER A N 1
ATOM 1712 C CA . SER A 1 217 ? -19.517 0.287 -1.127 1.00 82.38 217 SER A CA 1
ATOM 1713 C C . SER A 1 217 ? -20.464 -0.881 -0.859 1.00 82.38 217 SER A C 1
ATOM 1715 O O . SER A 1 217 ? -20.305 -1.634 0.104 1.00 82.38 217 SER A O 1
ATOM 1717 N N . SER A 1 218 ? -21.436 -1.065 -1.755 1.00 75.38 218 SER A N 1
ATOM 1718 C CA . SER A 1 218 ? -22.336 -2.224 -1.746 1.00 75.38 218 SER A CA 1
ATOM 1719 C C . SER A 1 218 ? -21.721 -3.470 -2.403 1.00 75.38 218 SER A C 1
ATOM 1721 O O . SER A 1 218 ? -22.317 -4.548 -2.361 1.00 75.38 218 SER A O 1
ATOM 1723 N N . GLU A 1 219 ? -20.560 -3.344 -3.047 1.00 75.75 219 GLU A N 1
ATOM 1724 C CA . GLU A 1 219 ? -19.926 -4.434 -3.785 1.00 75.75 219 GLU A CA 1
ATOM 1725 C C . GLU A 1 219 ? -19.123 -5.360 -2.863 1.00 75.75 219 GLU A C 1
ATOM 1727 O O . GLU A 1 219 ? -18.185 -4.931 -2.188 1.00 75.75 219 GLU A O 1
ATOM 1732 N N . LYS A 1 220 ? -19.468 -6.657 -2.884 1.00 71.44 220 LYS A N 1
ATOM 1733 C CA . LYS A 1 220 ? -18.980 -7.684 -1.944 1.00 71.44 220 LYS A CA 1
ATOM 1734 C C . LYS A 1 220 ? -17.461 -7.886 -1.925 1.00 71.44 220 LYS A C 1
ATOM 1736 O O . LYS A 1 220 ? -16.946 -8.362 -0.924 1.00 71.44 220 LYS A O 1
ATOM 1741 N N . HIS A 1 221 ? -16.757 -7.554 -3.005 1.00 72.75 221 HIS A N 1
ATOM 1742 C CA . HIS A 1 221 ? -15.304 -7.744 -3.131 1.00 72.75 221 HIS A CA 1
ATOM 1743 C C . HIS A 1 221 ? -14.550 -6.430 -3.329 1.00 72.75 221 HIS A C 1
ATOM 1745 O O . HIS A 1 221 ? -13.410 -6.420 -3.782 1.00 72.75 221 HIS A O 1
ATOM 1751 N N . SER A 1 222 ? -15.188 -5.312 -2.984 1.00 80.12 222 SER A N 1
ATOM 1752 C CA . SER A 1 222 ? -14.577 -4.000 -3.163 1.00 80.12 222 SER A CA 1
ATOM 1753 C C . SER A 1 222 ? -13.510 -3.664 -2.122 1.00 80.12 222 SER A C 1
ATOM 1755 O O . SER A 1 222 ? -12.754 -2.707 -2.307 1.00 80.12 222 SER A O 1
ATOM 1757 N N . GLY A 1 223 ? -13.485 -4.404 -1.007 1.00 78.12 223 GLY A N 1
ATOM 1758 C CA . GLY A 1 223 ? -12.700 -4.069 0.178 1.00 78.12 223 GLY A CA 1
ATOM 1759 C C . GLY A 1 223 ? -13.176 -2.794 0.876 1.00 78.12 223 GLY A C 1
ATOM 1760 O O . GLY A 1 223 ? -12.454 -2.275 1.721 1.00 78.12 223 GLY A O 1
ATOM 1761 N N . LEU A 1 224 ? -14.344 -2.261 0.495 1.00 87.31 224 LEU A N 1
ATOM 1762 C CA . LEU A 1 224 ? -14.976 -1.068 1.064 1.00 87.31 224 LEU A CA 1
ATOM 1763 C C . LEU A 1 224 ? -16.348 -1.394 1.673 1.00 87.31 224 LEU A C 1
ATOM 1765 O O . LEU A 1 224 ? -17.206 -0.517 1.785 1.00 87.31 224 LEU A O 1
ATOM 1769 N N . THR A 1 225 ? -16.599 -2.654 2.028 1.00 91.50 225 THR A N 1
ATOM 1770 C CA . THR A 1 225 ? -17.873 -3.032 2.641 1.00 91.50 225 THR A CA 1
ATOM 1771 C C . THR A 1 225 ? -17.874 -2.696 4.128 1.00 91.50 225 THR A C 1
ATOM 1773 O O . THR A 1 225 ? -16.834 -2.717 4.787 1.00 91.50 225 THR A O 1
ATOM 1776 N N . ALA A 1 226 ? -19.058 -2.439 4.692 1.00 90.75 226 ALA A N 1
ATOM 1777 C CA . ALA A 1 226 ? -19.199 -2.207 6.132 1.00 90.75 226 ALA A CA 1
ATOM 1778 C C . ALA A 1 226 ? -18.591 -3.353 6.959 1.00 90.75 226 ALA A C 1
ATOM 1780 O O . ALA A 1 226 ? -18.015 -3.116 8.015 1.00 90.75 226 ALA A O 1
ATOM 1781 N N . ARG A 1 227 ? -18.682 -4.590 6.454 1.00 92.00 227 ARG A N 1
ATOM 1782 C CA . ARG A 1 227 ? -18.114 -5.773 7.096 1.00 92.00 227 ARG A CA 1
ATOM 1783 C C . ARG A 1 227 ? -16.587 -5.719 7.145 1.00 92.00 227 ARG A C 1
ATOM 1785 O O . ARG A 1 227 ? -16.044 -5.863 8.233 1.00 92.00 227 ARG A O 1
ATOM 1792 N N . ASP A 1 228 ? -15.924 -5.446 6.021 1.00 93.19 228 ASP A N 1
ATOM 1793 C CA . ASP A 1 228 ? -14.454 -5.386 5.958 1.00 93.19 228 ASP A CA 1
ATOM 1794 C C . ASP A 1 228 ? -13.901 -4.325 6.922 1.00 93.19 228 ASP A C 1
ATOM 1796 O O . ASP A 1 228 ? -12.950 -4.570 7.661 1.00 93.19 228 ASP A O 1
ATOM 1800 N N . PHE A 1 229 ? -14.539 -3.150 6.970 1.00 94.00 229 PHE A N 1
ATOM 1801 C CA . PHE A 1 229 ? -14.144 -2.074 7.881 1.00 94.00 229 PHE A CA 1
ATOM 1802 C C . PHE A 1 229 ? -14.382 -2.417 9.357 1.00 94.00 229 PHE A C 1
ATOM 1804 O O . PHE A 1 229 ? -13.564 -2.049 10.201 1.00 94.00 229 PHE A O 1
ATOM 1811 N N . VAL A 1 230 ? -15.477 -3.113 9.686 1.00 93.62 230 VAL A N 1
ATOM 1812 C CA . VAL A 1 230 ? -15.741 -3.561 11.061 1.00 93.62 230 VAL A CA 1
ATOM 1813 C C . VAL A 1 230 ? -14.740 -4.639 11.478 1.00 93.62 230 VAL A C 1
ATOM 1815 O O . VAL A 1 230 ? -14.134 -4.509 12.539 1.00 93.62 230 VAL A O 1
ATOM 1818 N N . GLU A 1 231 ? -14.504 -5.657 10.646 1.00 93.62 231 GLU A N 1
ATOM 1819 C CA . GLU A 1 231 ? -13.518 -6.714 10.916 1.00 93.62 231 GLU A CA 1
ATOM 1820 C C . GLU A 1 231 ? -12.103 -6.126 11.084 1.00 93.62 231 GLU A C 1
ATOM 1822 O O . GLU A 1 231 ? -11.391 -6.462 12.039 1.00 93.62 231 GLU A O 1
ATOM 1827 N N . PHE A 1 232 ? -11.719 -5.175 10.223 1.00 95.00 232 PHE A N 1
ATOM 1828 C CA . PHE A 1 232 ? -10.479 -4.414 10.371 1.00 95.00 232 PHE A CA 1
ATOM 1829 C C . PHE A 1 232 ? -10.436 -3.632 11.685 1.00 95.00 232 PHE A C 1
ATOM 1831 O O . PHE A 1 232 ? -9.455 -3.724 12.422 1.00 95.00 232 PHE A O 1
ATOM 1838 N N . GLY A 1 233 ? -11.489 -2.871 11.991 1.00 94.06 233 GLY A N 1
ATOM 1839 C CA . GLY A 1 233 ? -11.575 -2.045 13.192 1.00 94.06 233 GLY A CA 1
ATOM 1840 C C . GLY A 1 233 ? -11.423 -2.872 14.465 1.00 94.06 233 GLY A C 1
ATOM 1841 O O . GLY A 1 233 ? -10.625 -2.520 15.331 1.00 94.06 233 GLY A O 1
ATOM 1842 N N . VAL A 1 234 ? -12.123 -4.005 14.565 1.00 92.19 234 VAL A N 1
ATOM 1843 C CA . VAL A 1 234 ? -12.024 -4.920 15.715 1.00 92.19 234 VAL A CA 1
ATOM 1844 C C . VAL A 1 234 ? -10.607 -5.483 15.842 1.00 92.19 234 VAL A C 1
ATOM 1846 O O . VAL A 1 234 ? -10.034 -5.492 16.932 1.00 92.19 234 VAL A O 1
ATOM 1849 N N . SER A 1 235 ? -9.989 -5.888 14.730 1.00 92.94 235 SER A N 1
ATOM 1850 C CA . SER A 1 235 ? -8.586 -6.320 14.723 1.00 92.94 235 SER A CA 1
ATOM 1851 C C . SER A 1 235 ? -7.629 -5.203 15.173 1.00 92.94 235 SER A C 1
ATOM 1853 O O . SER A 1 235 ? -6.688 -5.450 15.931 1.00 92.94 235 SER A O 1
ATOM 1855 N N . ALA A 1 236 ? -7.891 -3.961 14.761 1.00 93.06 236 ALA A N 1
ATOM 1856 C CA . ALA A 1 236 ? -7.106 -2.783 15.110 1.00 93.06 236 ALA A CA 1
ATOM 1857 C C . ALA A 1 236 ? -7.261 -2.374 16.589 1.00 93.06 236 ALA A C 1
ATOM 1859 O O . ALA A 1 236 ? -6.284 -1.938 17.201 1.00 93.06 236 ALA A O 1
ATOM 1860 N N . LEU A 1 237 ? -8.438 -2.574 17.199 1.00 91.75 237 LEU A N 1
ATOM 1861 C CA . LEU A 1 237 ? -8.655 -2.351 18.637 1.00 91.75 237 LEU A CA 1
ATOM 1862 C C . LEU A 1 237 ? -7.783 -3.262 19.506 1.00 91.75 237 LEU A C 1
ATOM 1864 O O . LEU A 1 237 ? -7.367 -2.846 20.583 1.00 91.75 237 LEU A O 1
ATOM 1868 N N . ASN A 1 238 ? -7.479 -4.471 19.034 1.00 89.31 238 ASN A N 1
ATOM 1869 C CA . ASN A 1 238 ? -6.665 -5.445 19.763 1.00 89.31 238 ASN A CA 1
ATOM 1870 C C . ASN A 1 238 ? -5.149 -5.227 19.587 1.00 89.31 238 ASN A C 1
ATOM 1872 O O . ASN A 1 238 ? -4.345 -6.000 20.108 1.00 89.31 238 ASN A O 1
ATOM 1876 N N . GLN A 1 239 ? -4.728 -4.182 18.864 1.00 91.12 239 GLN A N 1
ATOM 1877 C CA . GLN A 1 239 ? -3.310 -3.877 18.681 1.00 91.12 239 GLN A CA 1
ATOM 1878 C C . GLN A 1 239 ? -2.661 -3.347 19.973 1.00 91.12 239 GLN A C 1
ATOM 1880 O O . GLN A 1 239 ? -3.269 -2.572 20.718 1.00 91.12 239 GLN A O 1
ATOM 1885 N N . PRO A 1 240 ? -1.381 -3.678 20.235 1.00 90.25 240 PRO A N 1
ATOM 1886 C CA . PRO A 1 240 ? -0.688 -3.245 21.449 1.00 90.25 240 PRO A CA 1
ATOM 1887 C C . PRO A 1 240 ? -0.424 -1.730 21.493 1.00 90.25 240 PRO A C 1
ATOM 1889 O O . PRO A 1 240 ? -0.319 -1.159 22.579 1.00 90.25 240 PRO A O 1
ATOM 1892 N N . SER A 1 241 ? -0.362 -1.053 20.343 1.00 91.75 241 SER A N 1
ATOM 1893 C CA . SER A 1 241 ? -0.105 0.392 20.271 1.00 91.75 241 SER A CA 1
ATOM 1894 C C . SER A 1 241 ? -1.358 1.222 20.543 1.00 91.75 241 SER A C 1
ATOM 1896 O O . SER A 1 241 ? -2.345 1.095 19.821 1.00 91.75 241 SER A O 1
ATOM 1898 N N . GLU A 1 242 ? -1.306 2.139 21.514 1.00 92.38 242 GLU A N 1
ATOM 1899 C CA . GLU A 1 242 ? -2.433 3.038 21.803 1.00 92.38 242 GLU A CA 1
ATOM 1900 C C . GLU A 1 242 ? -2.815 3.914 20.604 1.00 92.38 242 GLU A C 1
ATOM 1902 O O . GLU A 1 242 ? -3.999 4.042 20.306 1.00 92.38 242 GLU A O 1
ATOM 1907 N N . SER A 1 243 ? -1.842 4.459 19.865 1.00 93.81 243 SER A N 1
ATOM 1908 C CA . SER A 1 243 ? -2.120 5.294 18.684 1.00 93.81 243 SER A CA 1
ATOM 1909 C C . SER A 1 243 ? -2.996 4.577 17.654 1.00 93.81 243 SER A C 1
ATOM 1911 O O . SER A 1 243 ? -3.915 5.177 17.103 1.00 93.81 243 SER A O 1
ATOM 1913 N N . VAL A 1 244 ? -2.764 3.278 17.450 1.00 95.00 244 VAL A N 1
ATOM 1914 C CA . VAL A 1 244 ? -3.532 2.456 16.507 1.00 95.00 244 VAL A CA 1
ATOM 1915 C C . VAL A 1 244 ? -4.945 2.241 17.033 1.00 95.00 244 VAL A C 1
ATOM 1917 O O . VAL A 1 244 ? -5.913 2.410 16.294 1.00 95.00 244 VAL A O 1
ATOM 1920 N N . ARG A 1 245 ? -5.073 1.944 18.330 1.00 94.12 245 ARG A N 1
ATOM 1921 C CA . ARG A 1 245 ? -6.370 1.757 18.987 1.00 94.12 245 ARG A CA 1
ATOM 1922 C C . ARG A 1 245 ? -7.247 3.006 18.914 1.00 94.12 245 ARG A C 1
ATOM 1924 O O . ARG A 1 245 ? -8.434 2.888 18.639 1.00 94.12 245 ARG A O 1
ATOM 1931 N N . ARG A 1 246 ? -6.662 4.199 19.057 1.00 94.62 246 ARG A N 1
ATOM 1932 C CA . ARG A 1 246 ? -7.382 5.477 18.902 1.00 94.62 246 ARG A CA 1
ATOM 1933 C C . ARG A 1 246 ? -7.931 5.684 17.493 1.00 94.62 246 ARG A C 1
ATOM 1935 O O . ARG A 1 246 ? -9.030 6.205 17.346 1.00 94.62 246 ARG A O 1
ATOM 1942 N N . VAL A 1 247 ? -7.177 5.302 16.461 1.00 95.88 247 VAL A N 1
ATOM 1943 C CA . VAL A 1 247 ? -7.655 5.359 15.067 1.00 95.88 247 VAL A CA 1
ATOM 1944 C C . VAL A 1 247 ? -8.785 4.346 14.861 1.00 95.88 247 VAL A C 1
ATOM 1946 O O . VAL A 1 247 ? -9.823 4.678 14.296 1.00 95.88 247 VAL A O 1
ATOM 1949 N N . ALA A 1 248 ? -8.626 3.132 15.394 1.00 95.06 248 ALA A N 1
ATOM 1950 C CA . ALA A 1 248 ? -9.638 2.081 15.328 1.00 95.06 248 ALA A CA 1
ATOM 1951 C C . ALA A 1 248 ? -10.965 2.489 15.988 1.00 95.06 248 ALA A C 1
ATOM 1953 O O . ALA A 1 248 ? -12.029 2.257 15.416 1.00 95.06 248 ALA A O 1
ATOM 1954 N N . GLU A 1 249 ? -10.910 3.141 17.154 1.00 94.62 249 GLU A N 1
ATOM 1955 C CA . GLU A 1 249 ? -12.084 3.700 17.834 1.00 94.62 249 GLU A CA 1
ATOM 1956 C C . GLU A 1 249 ? -12.844 4.674 16.925 1.00 94.62 249 GLU A C 1
ATOM 1958 O O . GLU A 1 249 ? -14.056 4.537 16.774 1.00 94.62 249 GLU A O 1
ATOM 1963 N N . ARG A 1 250 ? -12.148 5.610 16.262 1.00 94.94 250 ARG A N 1
ATOM 1964 C CA . ARG A 1 250 ? -12.781 6.570 15.340 1.00 94.94 250 ARG A CA 1
ATOM 1965 C C . ARG A 1 250 ? -13.441 5.882 14.149 1.00 94.94 250 ARG A C 1
ATOM 1967 O O . ARG A 1 250 ? -14.578 6.214 13.815 1.00 94.94 250 ARG A O 1
ATOM 1974 N N . ILE A 1 251 ? -12.770 4.891 13.558 1.00 94.88 251 ILE A N 1
ATOM 1975 C CA . ILE A 1 251 ? -13.326 4.082 12.463 1.00 94.88 251 ILE A CA 1
ATOM 1976 C C . ILE A 1 251 ? -14.614 3.387 12.924 1.00 94.88 251 ILE A C 1
ATOM 1978 O O . ILE A 1 251 ? -15.650 3.517 12.276 1.00 94.88 251 ILE A O 1
ATOM 1982 N N . ILE A 1 252 ? -14.584 2.690 14.062 1.00 94.81 252 ILE A N 1
ATOM 1983 C CA . ILE A 1 252 ? -15.744 1.945 14.566 1.00 94.81 252 ILE A CA 1
ATOM 1984 C C . ILE A 1 252 ? -16.896 2.879 14.939 1.00 94.81 252 ILE A C 1
ATOM 1986 O O . ILE A 1 252 ? -18.045 2.574 14.623 1.00 94.81 252 ILE A O 1
ATOM 1990 N N . ILE A 1 253 ? -16.614 4.017 15.575 1.00 93.88 253 ILE A N 1
ATOM 1991 C CA . ILE A 1 253 ? -17.631 5.022 15.904 1.00 93.88 253 ILE A CA 1
ATOM 1992 C C . ILE A 1 253 ? -18.288 5.552 14.621 1.00 93.88 253 ILE A C 1
ATOM 1994 O O . ILE A 1 253 ? -19.516 5.590 14.534 1.00 93.88 253 ILE A O 1
ATOM 1998 N N . SER A 1 254 ? -17.498 5.869 13.591 1.00 93.38 254 SER A N 1
ATOM 1999 C CA . SER A 1 254 ? -18.011 6.287 12.279 1.00 93.38 254 SER A CA 1
ATOM 2000 C C . SER A 1 254 ? -18.919 5.220 11.646 1.00 93.38 254 SER A C 1
ATOM 2002 O O . SER A 1 254 ? -20.021 5.513 11.173 1.00 93.38 254 SER A O 1
ATOM 2004 N N . LEU A 1 255 ? -18.532 3.943 11.730 1.00 92.81 255 LEU A N 1
ATOM 2005 C CA . LEU A 1 255 ? -19.363 2.828 11.264 1.00 92.81 255 LEU A CA 1
ATOM 2006 C C . LEU A 1 255 ? -20.630 2.655 12.108 1.00 92.81 255 LEU A C 1
ATOM 2008 O O . LEU A 1 255 ? -21.681 2.327 11.564 1.00 92.81 255 LEU A O 1
ATOM 2012 N N . TYR A 1 256 ? -20.578 2.915 13.413 1.00 93.56 256 TYR A N 1
ATOM 2013 C CA . TYR A 1 256 ? -21.738 2.827 14.300 1.00 93.56 256 TYR A CA 1
ATOM 2014 C C . TYR A 1 256 ? -22.831 3.843 13.933 1.00 93.56 256 TYR A C 1
ATOM 2016 O O . TYR A 1 256 ? -24.031 3.546 14.024 1.00 93.56 256 TYR A O 1
ATOM 2024 N N . HIS A 1 257 ? -22.435 5.019 13.433 1.00 90.44 257 HIS A N 1
ATOM 2025 C CA . HIS A 1 257 ? -23.363 6.029 12.920 1.00 90.44 257 HIS A CA 1
ATOM 2026 C C . HIS A 1 257 ? -24.175 5.561 11.701 1.00 90.44 257 HIS A C 1
ATOM 2028 O O . HIS A 1 257 ? -25.271 6.079 11.479 1.00 90.44 257 HIS A O 1
ATOM 2034 N N . THR A 1 258 ? -23.716 4.552 10.961 1.00 89.44 258 THR A N 1
ATOM 2035 C CA . THR A 1 258 ? -24.414 4.047 9.766 1.00 89.44 258 THR A CA 1
ATOM 2036 C C . THR A 1 258 ? -24.962 2.628 9.946 1.00 89.44 258 THR A C 1
ATOM 2038 O O . THR A 1 258 ? -26.088 2.349 9.543 1.00 89.44 258 THR A O 1
ATOM 2041 N N . HIS A 1 259 ? -24.220 1.740 10.612 1.00 91.12 259 HIS A N 1
ATOM 2042 C CA . HIS A 1 259 ? -24.513 0.307 10.730 1.00 91.12 259 HIS A CA 1
ATOM 2043 C C . HIS A 1 259 ? -24.388 -0.203 12.184 1.00 91.12 259 HIS A C 1
ATOM 2045 O O . HIS A 1 259 ? -23.590 -1.103 12.463 1.00 91.12 259 HIS A O 1
ATOM 2051 N N . PRO A 1 260 ? -25.204 0.299 13.133 1.00 90.25 260 PRO A N 1
ATOM 2052 C CA . PRO A 1 260 ? -25.059 -0.017 14.560 1.00 90.25 260 PRO A CA 1
ATOM 2053 C C . PRO A 1 260 ? -25.227 -1.511 14.880 1.00 90.25 260 PRO A C 1
ATOM 2055 O O . PRO A 1 260 ? -24.517 -2.055 15.723 1.00 90.25 260 PRO A O 1
ATOM 2058 N N . LYS A 1 261 ? -26.137 -2.202 14.177 1.00 90.25 261 LYS A N 1
ATOM 2059 C CA . LYS A 1 261 ? -26.375 -3.643 14.369 1.00 90.25 261 LYS A CA 1
ATOM 2060 C C . LYS A 1 261 ? -25.153 -4.482 13.993 1.00 90.25 261 LYS A C 1
ATOM 2062 O O . LYS A 1 261 ? -24.794 -5.387 14.735 1.00 90.25 261 LYS A O 1
ATOM 2067 N N . LEU A 1 262 ? -24.513 -4.164 12.865 1.00 91.50 262 LEU A N 1
ATOM 2068 C CA . LEU A 1 262 ? -23.351 -4.904 12.368 1.00 91.50 262 LEU A CA 1
ATOM 2069 C C . LEU A 1 262 ? -22.156 -4.753 13.314 1.00 91.50 262 LEU A C 1
ATOM 2071 O O . LEU A 1 262 ? -21.489 -5.736 13.625 1.00 91.50 262 LEU A O 1
ATOM 2075 N N . VAL A 1 263 ? -21.918 -3.533 13.802 1.00 91.25 263 VAL A N 1
ATOM 2076 C CA . VAL A 1 263 ? -20.846 -3.247 14.765 1.00 91.25 263 VAL A CA 1
ATOM 2077 C C . VAL A 1 263 ? -21.052 -4.042 16.058 1.00 91.25 263 VAL A C 1
ATOM 2079 O O . VAL A 1 263 ? -20.135 -4.734 16.490 1.00 91.25 263 VAL A O 1
ATOM 2082 N N . ARG A 1 264 ? -22.265 -4.027 16.632 1.00 90.00 264 ARG A N 1
ATOM 2083 C CA . ARG A 1 264 ? -22.588 -4.784 17.859 1.00 90.00 264 ARG A CA 1
ATOM 2084 C C . ARG A 1 264 ? -22.434 -6.299 17.692 1.00 90.00 264 ARG A C 1
ATOM 2086 O O . ARG A 1 264 ? -22.046 -6.960 18.640 1.00 90.00 264 ARG A O 1
ATOM 2093 N N . GLN A 1 265 ? -22.718 -6.844 16.508 1.00 90.56 265 GLN A N 1
ATOM 2094 C CA . GLN A 1 265 ? -22.579 -8.281 16.232 1.00 90.56 265 GLN A CA 1
ATOM 2095 C C . GLN A 1 265 ? -21.124 -8.759 16.137 1.00 90.56 265 GLN A C 1
ATOM 2097 O O . GLN A 1 265 ? -20.866 -9.935 16.361 1.00 90.56 265 GLN A O 1
ATOM 2102 N N . ASN A 1 266 ? -20.193 -7.878 15.761 1.00 87.38 266 ASN A N 1
ATOM 2103 C CA . ASN A 1 266 ? -18.780 -8.230 15.568 1.00 87.38 266 ASN A CA 1
ATOM 2104 C C . ASN A 1 266 ? -17.899 -7.876 16.774 1.00 87.38 266 ASN A C 1
ATOM 2106 O O . ASN A 1 266 ? -16.731 -8.260 16.812 1.00 87.38 266 ASN A O 1
ATOM 2110 N N . LEU A 1 267 ? -18.429 -7.126 17.741 1.00 87.19 267 LEU A N 1
ATOM 2111 C CA . LEU A 1 267 ? -17.745 -6.837 18.995 1.00 87.19 267 LEU A CA 1
ATOM 2112 C C . LEU A 1 267 ? -18.056 -7.924 20.035 1.00 87.19 267 LEU A C 1
ATOM 2114 O O . LEU A 1 267 ? -19.145 -8.498 20.002 1.00 87.19 267 LEU A O 1
ATOM 2118 N N . PRO A 1 268 ? -17.131 -8.199 20.974 1.00 82.12 268 PRO A N 1
ATOM 2119 C CA . PRO A 1 268 ? -17.427 -9.040 22.130 1.00 82.12 268 PRO A CA 1
ATOM 2120 C C . PRO A 1 268 ? -18.647 -8.513 22.893 1.00 82.12 268 PRO A C 1
ATOM 2122 O O . PRO A 1 268 ? -18.825 -7.295 23.002 1.00 82.12 268 PRO A O 1
ATOM 2125 N N . LEU A 1 269 ? -19.467 -9.420 23.431 1.00 75.69 269 LEU A N 1
ATOM 2126 C CA . LEU A 1 269 ? -20.603 -9.043 24.270 1.00 75.69 269 LEU A CA 1
ATOM 2127 C C . LEU A 1 269 ? -20.102 -8.317 25.525 1.00 75.69 269 LEU A C 1
ATOM 2129 O O . LEU A 1 269 ? -19.058 -8.664 26.074 1.00 75.69 269 LEU A O 1
ATOM 2133 N N . GLU A 1 270 ? -20.852 -7.316 25.992 1.00 66.56 270 GLU A N 1
ATOM 2134 C CA . GLU A 1 270 ? -20.482 -6.509 27.167 1.00 66.56 270 GLU A CA 1
ATOM 2135 C C . GLU A 1 270 ? -20.245 -7.358 28.424 1.00 66.56 270 GLU A C 1
ATOM 2137 O O . GLU A 1 270 ? -19.360 -7.043 29.218 1.00 66.56 270 GLU A O 1
ATOM 2142 N N . GLU A 1 271 ? -20.987 -8.457 28.568 1.00 62.97 271 GLU A N 1
ATOM 2143 C CA . GLU A 1 271 ? -20.884 -9.395 29.692 1.00 62.97 271 GLU A CA 1
ATOM 2144 C C . GLU A 1 271 ? -19.582 -10.215 29.673 1.00 62.97 271 GLU A C 1
ATOM 2146 O O . GLU A 1 271 ? -19.046 -10.549 30.729 1.00 62.97 271 GLU A O 1
ATOM 2151 N N . ASP A 1 272 ? -19.030 -10.476 28.484 1.00 67.44 272 ASP A N 1
ATOM 2152 C CA . ASP A 1 272 ? -17.800 -11.258 28.294 1.00 67.44 272 ASP A CA 1
ATOM 2153 C C . ASP A 1 272 ? -16.531 -10.401 28.437 1.00 67.44 272 ASP A C 1
ATOM 2155 O O . ASP A 1 272 ? -15.401 -10.905 28.481 1.00 67.44 272 ASP A O 1
ATOM 2159 N N . ILE A 1 273 ? -16.687 -9.078 28.498 1.00 73.38 273 ILE A N 1
ATOM 2160 C CA . ILE A 1 273 ? -15.563 -8.157 28.579 1.00 73.38 273 ILE A CA 1
ATOM 2161 C C . ILE A 1 273 ? -15.070 -8.085 30.015 1.00 73.38 273 ILE A C 1
ATOM 2163 O O . ILE A 1 273 ? -15.775 -7.676 30.937 1.00 73.38 273 ILE A O 1
ATOM 2167 N N . SER A 1 274 ? -13.787 -8.414 30.197 1.00 69.94 274 SER A N 1
ATOM 2168 C CA . SER A 1 274 ? -13.140 -8.275 31.498 1.00 69.94 274 SER A CA 1
ATOM 2169 C C . SER A 1 274 ? -13.358 -6.858 32.046 1.00 69.94 274 SER A C 1
ATOM 2171 O O . SER A 1 274 ? -13.035 -5.887 31.353 1.00 69.94 274 SER A O 1
ATOM 2173 N N . PRO A 1 275 ? -13.788 -6.695 33.313 1.00 62.47 275 PRO A N 1
ATOM 2174 C CA . PRO A 1 275 ? -14.017 -5.381 33.920 1.00 62.47 275 PRO A CA 1
ATOM 2175 C C . PRO A 1 275 ? -12.750 -4.511 33.981 1.00 62.47 275 PRO A C 1
ATOM 2177 O O . PRO A 1 275 ? -12.822 -3.318 34.271 1.00 62.47 275 PRO A O 1
ATOM 2180 N N . LYS A 1 276 ? -11.573 -5.084 33.702 1.00 68.12 276 LYS A N 1
ATOM 2181 C CA . LYS A 1 276 ? -10.296 -4.367 33.597 1.00 68.12 276 LYS A CA 1
ATOM 2182 C C . LYS A 1 276 ? -10.052 -3.753 32.213 1.00 68.12 276 LYS A C 1
ATOM 2184 O O . LYS A 1 276 ? -9.183 -2.894 32.091 1.00 68.12 276 LYS A O 1
ATOM 2189 N N . ASN A 1 277 ? -10.808 -4.133 31.182 1.00 80.31 277 ASN A N 1
ATOM 2190 C CA . ASN A 1 277 ? -10.642 -3.590 29.838 1.00 80.31 277 ASN A CA 1
ATOM 2191 C C . ASN A 1 277 ? -11.352 -2.229 29.708 1.00 80.31 277 ASN A C 1
ATOM 2193 O O . ASN A 1 277 ? -12.529 -2.121 29.368 1.00 80.31 277 ASN A O 1
ATOM 2197 N N . VAL A 1 278 ? -10.622 -1.162 30.043 1.00 83.94 278 VAL A N 1
ATOM 2198 C CA . VAL A 1 278 ? -11.117 0.227 30.017 1.00 83.94 278 VAL A CA 1
ATOM 2199 C C . VAL A 1 278 ? -11.534 0.664 28.609 1.00 83.94 278 VAL A C 1
ATOM 2201 O O . VAL A 1 278 ? -12.489 1.422 28.475 1.00 83.94 278 VAL A O 1
ATOM 2204 N N . GLN A 1 279 ? -10.856 0.169 27.574 1.00 85.50 279 GLN A N 1
ATOM 2205 C CA . GLN A 1 279 ? -11.051 0.606 26.195 1.00 85.50 279 GLN A CA 1
ATOM 2206 C C . GLN A 1 279 ? -12.441 0.248 25.662 1.00 85.50 279 GLN A C 1
ATOM 2208 O O . GLN A 1 279 ? -13.166 1.129 25.205 1.00 85.50 279 GLN A O 1
ATOM 2213 N N . TYR A 1 280 ? -12.848 -1.021 25.776 1.00 85.75 280 TYR A N 1
ATOM 2214 C CA . TYR A 1 280 ? -14.182 -1.434 25.335 1.00 85.75 280 TYR A CA 1
ATOM 2215 C C . TYR A 1 280 ? -15.277 -0.697 26.110 1.00 85.75 280 TYR A C 1
ATOM 2217 O O . TYR A 1 280 ? -16.231 -0.225 25.505 1.00 85.75 280 TYR A O 1
ATOM 2225 N N . ARG A 1 281 ? -15.109 -0.486 27.423 1.00 86.12 281 ARG A N 1
ATOM 2226 C CA . ARG A 1 281 ? -16.074 0.298 28.215 1.00 86.12 281 ARG A CA 1
ATOM 2227 C C . ARG A 1 281 ? -16.230 1.727 27.705 1.00 86.12 281 ARG A C 1
ATOM 2229 O O . ARG A 1 281 ? -17.353 2.205 27.587 1.00 86.12 281 ARG A O 1
ATOM 2236 N N . GLN A 1 282 ? -15.123 2.406 27.396 1.00 88.44 282 GLN A N 1
ATOM 2237 C CA . GLN A 1 282 ? -15.176 3.749 26.815 1.00 88.44 282 GLN A CA 1
ATOM 2238 C C . GLN A 1 282 ? -15.895 3.735 25.464 1.00 88.44 282 GLN A C 1
ATOM 2240 O O . GLN A 1 282 ? -16.714 4.612 25.212 1.00 88.44 282 GLN A O 1
ATOM 2245 N N . LEU A 1 283 ? -15.642 2.726 24.630 1.00 90.69 283 LEU A N 1
ATOM 2246 C CA . LEU A 1 283 ? -16.295 2.575 23.333 1.00 90.69 283 LEU A CA 1
ATOM 2247 C C . LEU A 1 283 ? -17.817 2.365 23.460 1.00 90.69 283 LEU A C 1
ATOM 2249 O O . LEU A 1 283 ? -18.574 3.088 22.815 1.00 90.69 283 LEU A O 1
ATOM 2253 N N . PHE A 1 284 ? -18.282 1.465 24.335 1.00 89.75 284 PHE A N 1
ATOM 2254 C CA . PHE A 1 284 ? -19.721 1.252 24.569 1.00 89.75 284 PHE A CA 1
ATOM 2255 C C . PHE A 1 284 ? -20.411 2.492 25.143 1.00 89.75 284 PHE A C 1
ATOM 2257 O O . PHE A 1 284 ? -21.487 2.862 24.682 1.00 89.75 284 PHE A O 1
ATOM 2264 N N . GLN A 1 285 ? -19.751 3.225 26.046 1.00 90.50 285 GLN A N 1
ATOM 2265 C CA . GLN A 1 285 ? -20.268 4.512 26.524 1.00 90.50 285 GLN A CA 1
ATOM 2266 C C . GLN A 1 285 ? -20.448 5.533 25.392 1.00 90.50 285 GLN A C 1
ATOM 2268 O O . GLN A 1 285 ? -21.366 6.352 25.456 1.00 90.50 285 GLN A O 1
ATOM 2273 N N . GLN A 1 286 ? -19.591 5.522 24.363 1.00 91.44 286 GLN A N 1
ATOM 2274 C CA . GLN A 1 286 ? -19.795 6.367 23.182 1.00 91.44 286 GLN A CA 1
ATOM 2275 C C . GLN A 1 286 ? -20.993 5.891 22.354 1.00 91.44 286 GLN A C 1
ATOM 2277 O O . GLN A 1 286 ? -21.779 6.721 21.905 1.00 91.44 286 GLN A O 1
ATOM 2282 N N . PHE A 1 287 ? -21.194 4.581 22.197 1.00 93.06 287 PHE A N 1
ATOM 2283 C CA . PHE A 1 287 ? -22.378 4.053 21.508 1.00 93.06 287 PHE A CA 1
ATOM 2284 C C . PHE A 1 287 ? -23.681 4.421 22.218 1.00 93.06 287 PHE A C 1
ATOM 2286 O O . PHE A 1 287 ? -24.628 4.844 21.558 1.00 93.06 287 PHE A O 1
ATOM 2293 N N . ASP A 1 288 ? -23.714 4.346 23.549 1.00 91.38 288 ASP A N 1
ATOM 2294 C CA . ASP A 1 288 ? -24.875 4.751 24.343 1.00 91.38 288 ASP A CA 1
ATOM 2295 C C . ASP A 1 288 ? -25.206 6.233 24.171 1.00 91.38 288 ASP A C 1
ATOM 2297 O O . ASP A 1 288 ? -26.380 6.601 24.106 1.00 91.38 288 ASP A O 1
ATOM 2301 N N . LYS A 1 289 ? -24.185 7.096 24.084 1.00 92.19 289 LYS A N 1
ATOM 2302 C CA . LYS A 1 289 ? -24.381 8.521 23.782 1.00 92.19 289 LYS A CA 1
ATOM 2303 C C . LYS A 1 289 ? -25.004 8.702 22.402 1.00 92.19 289 LYS A C 1
ATOM 2305 O O . LYS A 1 289 ? -26.023 9.374 22.297 1.00 92.19 289 LYS A O 1
ATOM 2310 N N . ILE A 1 290 ? -24.465 8.030 21.384 1.00 91.12 290 ILE A N 1
ATOM 2311 C CA . ILE A 1 290 ? -24.987 8.094 20.011 1.00 91.12 290 ILE A CA 1
ATOM 2312 C C . ILE A 1 290 ? -26.436 7.585 19.942 1.00 91.12 290 ILE A C 1
ATOM 2314 O O . ILE A 1 290 ? -27.271 8.157 19.241 1.00 91.12 290 ILE A O 1
ATOM 2318 N N . ASP A 1 291 ? -26.771 6.521 20.672 1.00 90.62 291 ASP A N 1
ATOM 2319 C CA . ASP A 1 291 ? -28.130 5.976 20.688 1.00 90.62 291 ASP A CA 1
ATOM 2320 C C . ASP A 1 291 ? -29.117 6.865 21.451 1.00 90.62 291 ASP A C 1
ATOM 2322 O O . ASP A 1 291 ? -30.277 6.965 21.041 1.00 90.62 291 ASP A O 1
ATOM 2326 N N . LYS A 1 292 ? -28.678 7.529 22.529 1.00 90.06 292 LYS A N 1
ATOM 2327 C CA . LYS A 1 292 ? -29.471 8.560 23.218 1.00 90.06 292 LYS A CA 1
ATOM 2328 C C . LYS A 1 292 ? -29.731 9.746 22.297 1.00 90.06 292 LYS A C 1
ATOM 2330 O O . LYS A 1 292 ? -30.887 10.082 22.083 1.00 90.06 292 LYS A O 1
ATOM 2335 N N . GLU A 1 293 ? -28.697 10.282 21.651 1.00 86.88 293 GLU A N 1
ATOM 2336 C CA . GLU A 1 293 ? -28.823 11.383 20.687 1.00 86.88 293 GLU A CA 1
ATOM 2337 C C . GLU A 1 293 ? -29.766 11.039 19.527 1.00 86.88 293 GLU A C 1
ATOM 2339 O O . GLU A 1 293 ? -30.588 11.860 19.124 1.00 86.88 293 GLU A O 1
ATOM 2344 N N . ARG A 1 294 ? -29.710 9.807 19.006 1.00 83.56 294 ARG A N 1
ATOM 2345 C CA . ARG A 1 294 ? -30.648 9.341 17.971 1.00 83.56 294 ARG A CA 1
ATOM 2346 C C . ARG A 1 294 ? -32.085 9.253 18.469 1.00 83.56 294 ARG A C 1
ATOM 2348 O O . ARG A 1 294 ? -33.002 9.586 17.719 1.00 83.56 294 ARG A O 1
ATOM 2355 N N . LYS A 1 295 ? -32.296 8.771 19.697 1.00 80.38 295 LYS A N 1
ATOM 2356 C CA . LYS A 1 295 ? -33.629 8.713 20.309 1.00 80.38 295 LYS A CA 1
ATOM 2357 C C . LYS A 1 295 ? -34.168 10.120 20.540 1.00 80.38 295 LYS A C 1
ATOM 2359 O O . LYS A 1 295 ? -35.283 10.396 20.115 1.00 80.38 295 LYS A O 1
ATOM 2364 N N . ASP A 1 296 ? -33.360 11.014 21.094 1.00 73.44 296 ASP A N 1
ATOM 2365 C CA . ASP A 1 296 ? -33.747 12.392 21.393 1.00 73.44 296 ASP A CA 1
ATOM 2366 C C . ASP A 1 296 ? -33.996 13.202 20.105 1.00 73.44 296 ASP A C 1
ATOM 2368 O O . ASP A 1 296 ? -35.022 13.868 19.977 1.00 73.44 296 ASP A O 1
ATOM 2372 N N . GLY A 1 297 ? -33.149 13.062 19.078 1.00 59.41 297 GLY A N 1
ATOM 2373 C CA . GLY A 1 297 ? -33.365 13.671 17.757 1.00 59.41 297 GLY A CA 1
ATOM 2374 C C . GLY A 1 297 ? -34.582 13.105 17.009 1.00 59.41 297 GLY A C 1
ATOM 2375 O O . GLY A 1 297 ? -35.296 13.839 16.321 1.00 59.41 297 GLY A O 1
ATOM 2376 N N . GLY A 1 298 ? -34.879 11.813 17.185 1.00 54.69 298 GLY A N 1
ATOM 2377 C CA . GLY A 1 298 ? -36.110 11.186 16.695 1.00 54.69 298 GLY A CA 1
ATOM 2378 C C . GLY A 1 298 ? -37.370 11.683 17.416 1.00 54.69 298 GLY A C 1
ATOM 2379 O O . GLY A 1 298 ? -38.423 11.829 16.785 1.00 54.69 298 GLY A O 1
ATOM 2380 N N . VAL A 1 299 ? -37.265 12.003 18.710 1.00 50.66 299 VAL A N 1
ATOM 2381 C CA . VAL A 1 299 ? -38.338 12.614 19.513 1.00 50.66 299 VAL A CA 1
ATOM 2382 C C . VAL A 1 299 ? -38.628 14.046 19.049 1.00 50.66 299 VAL A C 1
ATOM 2384 O O . VAL A 1 299 ? -39.796 14.423 18.959 1.00 50.66 299 VAL A O 1
ATOM 2387 N N . VAL A 1 300 ? -37.617 14.826 18.650 1.00 49.50 300 VAL A N 1
ATOM 2388 C CA . VAL A 1 300 ? -37.824 16.180 18.094 1.00 49.50 300 VAL A CA 1
ATOM 2389 C C . VAL A 1 300 ? -38.588 16.129 16.762 1.00 49.50 300 VAL A C 1
ATOM 2391 O O . VAL A 1 300 ? -39.579 16.841 16.599 1.00 49.50 300 VAL A O 1
ATOM 2394 N N . MET A 1 301 ? -38.229 15.227 15.840 1.00 42.88 301 MET A N 1
ATOM 2395 C CA . MET A 1 301 ? -38.953 15.084 14.564 1.00 42.88 301 MET A CA 1
ATOM 2396 C C . MET A 1 301 ? -40.387 14.557 14.727 1.00 42.88 301 MET A C 1
ATOM 2398 O O . MET A 1 301 ? -41.296 15.004 14.028 1.00 42.88 301 MET A O 1
ATOM 2402 N N . THR A 1 302 ? -40.634 13.644 15.671 1.00 42.88 302 THR A N 1
ATOM 2403 C CA . THR A 1 302 ? -42.003 13.171 15.956 1.00 42.88 302 THR A CA 1
ATOM 2404 C C . THR A 1 302 ? -42.857 14.201 16.700 1.00 42.88 302 THR A C 1
ATOM 2406 O O . THR A 1 302 ? -44.076 14.205 16.516 1.00 42.88 302 THR A O 1
ATOM 2409 N N . SER A 1 303 ? -42.248 15.104 17.474 1.00 43.84 303 SER A N 1
ATOM 2410 C CA . SER A 1 303 ? -42.946 16.219 18.133 1.00 43.84 303 SER A CA 1
ATOM 2411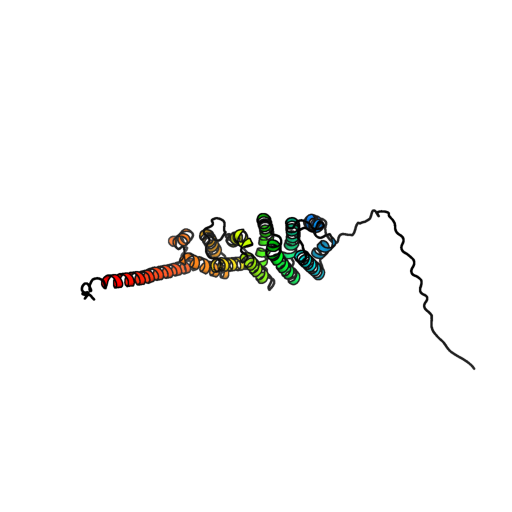 C C . SER A 1 303 ? -43.397 17.281 17.123 1.00 43.84 303 SER A C 1
ATOM 2413 O O . SER A 1 303 ? -44.560 17.677 17.148 1.00 43.84 303 SER A O 1
ATOM 2415 N N . ILE A 1 304 ? -42.556 17.619 16.137 1.00 50.16 304 ILE A N 1
ATOM 2416 C CA . ILE A 1 304 ? -42.904 18.537 15.032 1.00 50.16 304 ILE A CA 1
ATOM 2417 C C . ILE A 1 304 ? -44.043 17.968 14.157 1.00 50.16 304 ILE A C 1
ATOM 2419 O O . ILE A 1 304 ? -44.946 18.692 13.729 1.00 50.16 304 ILE A O 1
ATOM 2423 N N . ILE A 1 305 ? -44.061 16.649 13.921 1.00 49.97 305 ILE A N 1
ATOM 2424 C CA . ILE A 1 305 ? -45.135 15.977 13.163 1.00 49.97 305 ILE A CA 1
ATOM 2425 C C . ILE A 1 305 ? -46.444 15.874 13.977 1.00 49.97 305 ILE A C 1
ATOM 2427 O O . ILE A 1 305 ? -47.535 15.864 13.403 1.00 49.97 305 ILE A O 1
ATOM 2431 N N . LYS A 1 306 ? -46.375 15.807 15.315 1.00 43.72 306 LYS A N 1
ATOM 2432 C CA . LYS A 1 306 ? -47.569 15.850 16.179 1.00 43.72 306 LYS A CA 1
ATOM 2433 C C . LYS A 1 306 ? -48.149 17.260 16.305 1.00 43.72 306 LYS A C 1
ATOM 2435 O O . LYS A 1 306 ? -49.371 17.389 16.252 1.00 43.72 306 LYS A O 1
ATOM 2440 N N . GLU A 1 307 ? -47.318 18.299 16.389 1.00 42.31 307 GLU A N 1
ATOM 2441 C CA . GLU A 1 307 ? -47.786 19.695 16.402 1.00 42.31 307 GLU A CA 1
ATOM 2442 C C . GLU A 1 307 ? -48.494 20.079 15.097 1.00 42.31 307 GLU A C 1
ATOM 2444 O O . GLU A 1 307 ? -49.575 20.663 15.141 1.00 42.31 307 GLU A O 1
ATOM 2449 N N . SER A 1 308 ? -47.974 19.648 13.944 1.00 41.50 308 SER A N 1
ATOM 2450 C CA . SER A 1 308 ? -48.579 19.916 12.626 1.00 41.50 308 SER A CA 1
ATOM 2451 C C . SER A 1 308 ? -49.880 19.144 12.351 1.00 41.50 308 SER A C 1
ATOM 2453 O O . SER A 1 308 ? -50.690 19.575 11.531 1.00 41.50 308 SER A O 1
ATOM 2455 N N . LYS A 1 309 ? -50.148 18.037 13.061 1.00 40.06 309 LYS A N 1
ATOM 2456 C CA . LYS A 1 309 ? -51.450 17.340 13.003 1.00 40.06 309 LYS A CA 1
ATOM 2457 C C . LYS A 1 309 ? -52.496 17.921 13.957 1.00 40.06 309 LYS A C 1
ATOM 2459 O O . LYS A 1 309 ? -53.686 17.756 13.702 1.00 40.06 309 LYS A O 1
ATOM 2464 N N . SER A 1 310 ? -52.083 18.624 15.013 1.00 39.53 310 SER A N 1
ATOM 2465 C CA . SER A 1 310 ? -53.005 19.289 15.945 1.00 39.53 31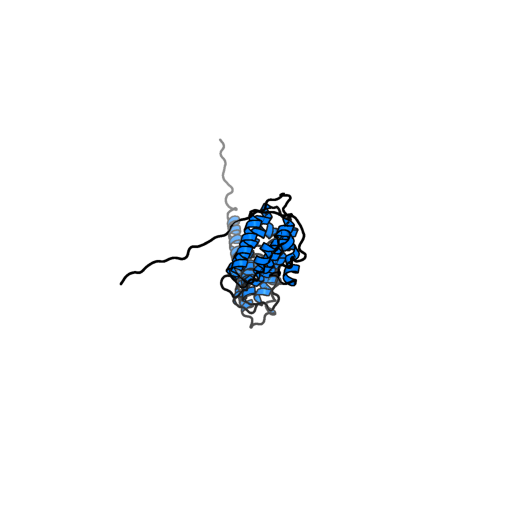0 SER A CA 1
ATOM 2466 C C . SER A 1 310 ? -53.585 20.594 15.386 1.00 39.53 310 SER A C 1
ATOM 2468 O O . SER A 1 310 ? -54.630 21.039 15.853 1.00 39.53 310 SER A O 1
ATOM 2470 N N . THR A 1 311 ? -52.943 21.213 14.390 1.00 41.12 311 THR A N 1
ATOM 2471 C CA . THR A 1 311 ? -53.373 22.506 13.823 1.00 41.12 311 THR A CA 1
ATOM 2472 C C . THR A 1 311 ? -54.412 22.386 12.699 1.00 41.12 311 THR A C 1
ATOM 2474 O O . THR A 1 311 ? -54.969 23.395 12.280 1.00 41.12 311 THR A O 1
ATOM 2477 N N . HIS A 1 312 ? -54.730 21.175 12.222 1.00 38.84 312 HIS A N 1
ATOM 2478 C CA . HIS A 1 312 ? -55.632 20.965 11.077 1.00 38.84 312 HIS A CA 1
ATOM 2479 C C . HIS A 1 312 ? -57.092 20.609 11.419 1.00 38.84 312 HIS A C 1
ATOM 2481 O O . HIS A 1 312 ? -57.846 20.230 10.527 1.00 38.84 312 HIS A O 1
ATOM 2487 N N . GLN A 1 313 ? -57.540 20.782 12.670 1.00 36.12 313 GLN A N 1
ATOM 2488 C CA . GLN A 1 313 ? -58.964 20.627 13.034 1.00 36.12 313 GLN A CA 1
ATOM 2489 C C . GLN A 1 313 ? -59.746 21.937 13.210 1.00 36.12 313 GLN A C 1
ATOM 2491 O O . GLN A 1 313 ? -60.943 21.897 13.479 1.00 36.12 313 GLN A O 1
ATOM 2496 N N . MET A 1 314 ? -59.138 23.102 12.985 1.00 37.88 314 MET A N 1
ATOM 2497 C CA . MET A 1 314 ? -59.870 24.370 12.969 1.00 37.88 314 MET A CA 1
ATOM 2498 C C . MET A 1 314 ? -59.479 25.188 11.747 1.00 37.88 314 MET A C 1
ATOM 2500 O O . MET A 1 314 ? -58.465 25.870 11.765 1.00 37.88 314 MET A O 1
ATOM 2504 N N . THR A 1 315 ? -60.254 25.064 10.668 1.00 36.41 315 THR A N 1
ATOM 2505 C CA . THR A 1 315 ? -60.555 26.106 9.658 1.00 36.41 315 THR A CA 1
ATOM 2506 C C . THR A 1 315 ? -61.250 25.449 8.461 1.00 36.41 315 THR A C 1
ATOM 2508 O O . THR A 1 315 ? -60.690 25.262 7.386 1.00 36.41 315 THR A O 1
ATOM 2511 N N . SER A 1 316 ? -62.517 25.080 8.641 1.00 34.53 316 SER A N 1
ATOM 2512 C CA . SER A 1 316 ? -63.430 24.813 7.525 1.00 34.53 316 SER A CA 1
ATOM 2513 C C . SER A 1 316 ? -64.545 25.843 7.576 1.00 34.53 316 SER A C 1
ATOM 2515 O O . SER A 1 316 ? -65.548 25.627 8.239 1.00 34.53 316 SER A O 1
ATOM 2517 N N . SER A 1 317 ? -64.326 26.991 6.937 1.00 39.34 317 SER A N 1
ATOM 2518 C CA . SER A 1 317 ? -65.376 27.854 6.383 1.00 39.34 317 SER A CA 1
ATOM 2519 C C . SER A 1 317 ? -64.728 29.127 5.851 1.00 39.34 317 SER A C 1
ATOM 2521 O O . SER A 1 317 ? -64.556 30.084 6.602 1.00 39.34 317 SER A O 1
ATOM 2523 N N . VAL A 1 318 ? -64.400 29.170 4.558 1.00 35.53 318 VAL A N 1
ATOM 2524 C CA . VAL A 1 318 ? -64.340 30.450 3.843 1.00 35.53 318 VAL A CA 1
ATOM 2525 C C . VAL A 1 318 ? -65.021 30.305 2.486 1.00 35.53 318 VAL A C 1
ATOM 2527 O O . VAL A 1 318 ? -64.683 29.469 1.654 1.00 35.53 318 VAL A O 1
ATOM 2530 N N . TYR A 1 319 ? -66.041 31.140 2.372 1.00 33.19 319 TYR A N 1
ATOM 2531 C CA . TYR A 1 319 ? -66.985 31.404 1.304 1.00 33.19 319 TYR A CA 1
ATOM 2532 C C . TYR A 1 319 ? -66.292 31.985 0.057 1.00 33.19 319 TYR A C 1
ATOM 2534 O O . TYR A 1 319 ? -65.424 32.846 0.181 1.00 33.19 319 TYR A O 1
ATOM 2542 N N . ILE A 1 320 ? -66.706 31.552 -1.137 1.00 37.47 320 ILE A N 1
ATOM 2543 C CA . ILE A 1 320 ? -66.238 32.079 -2.431 1.00 37.47 320 ILE A CA 1
ATOM 2544 C C . ILE A 1 320 ? -67.333 32.987 -3.009 1.00 37.47 320 ILE A C 1
ATOM 2546 O O . ILE A 1 320 ? -68.408 32.471 -3.330 1.00 37.47 320 ILE A O 1
ATOM 2550 N N . PRO A 1 321 ? -67.109 34.298 -3.214 1.00 34.34 321 PRO A N 1
ATOM 2551 C CA . PRO A 1 321 ? -67.967 35.088 -4.078 1.00 34.34 321 PRO A CA 1
ATOM 2552 C C . PRO A 1 321 ? -67.434 35.069 -5.517 1.00 34.34 321 PRO A C 1
ATOM 2554 O O . PRO A 1 321 ? -66.248 35.268 -5.772 1.00 34.34 321 PRO A O 1
ATOM 2557 N N . LYS A 1 322 ? -68.349 34.806 -6.451 1.00 37.09 322 LYS A N 1
ATOM 2558 C CA . LYS A 1 322 ? -68.133 34.860 -7.900 1.00 37.09 322 LYS A CA 1
ATOM 2559 C C . LYS A 1 322 ? -68.003 36.307 -8.374 1.00 37.09 322 LYS A C 1
ATOM 2561 O O . LYS A 1 322 ? -68.901 37.085 -8.058 1.00 37.09 322 LYS A O 1
ATOM 2566 N N . ILE A 1 323 ? -67.003 36.582 -9.216 1.00 35.88 323 ILE A N 1
ATOM 2567 C CA . ILE A 1 323 ? -67.140 37.224 -10.540 1.00 35.88 323 ILE A CA 1
ATOM 2568 C C . ILE A 1 323 ? -66.127 36.541 -11.457 1.00 35.88 323 ILE A C 1
ATOM 2570 O O . ILE A 1 323 ? -64.955 36.431 -11.040 1.00 35.88 323 ILE A O 1
#

Sequence (323 aa):
KRRPVTSVERIKEPKEDSYTSPSAPCAGCIRPSNMSERARRYAALPIQVFGDALVEKMFSKNFAVKEDGLRCLHKMLSDYKRGDKKTDPPSKIFRAASLLLQRTIKDTIFSVFNLTIQTLVYLMDDFTRKHRLPASELSQGLERILPELLSKSGDTALGKNKVATESILKLQSCQHIRVLHVISSNLTKPFDIPVHPRLAQSKAEMVEELLTNYGLSSEKHSGLTARDFVEFGVSALNQPSESVRRVAERIIISLYHTHPKLVRQNLPLEEDISPKNVQYRQLFQQFDKIDKERKDGGVVMTSIIKESKSTHQMTSSVYIPKI

Organism: Orchesella cincta (NCBI:txid48709)

Radius of gyration: 33.17 Å; chains: 1; bounding box: 154×52×77 Å

Secondary structure (DSSP, 8-state):
--------------------------S------SS-HHHHHHTHHHHHHHHHHHHHHHT-S-HHHHHHHHHHHHHHHHH--TT-TTS--HHHHHHHHHHHHHHHTT-SSHHHHHHHHHHHHHIIIIIHHHHT--HHHHHHHHHHHHHHHHHHHT-SSTTHHHHHHHHHHHHHHSHHHHTT-HHHHHHSSPP-SS--HHHHHHHHHHHHHHHHHH---S-TTSS-SHHHHHHHHHHHHT-S-HHHHHHHHHHHHHHHHH-HHHHHHHSPPGGGS-TT-HHHHHHHHHHHHHHHHHHHHHHHHHHHHHHHHHGGGS----PPPP-